Protein AF-A0AB74FAN0-F1 (afdb_monomer_lite)

pLDDT: mean 82.84, std 14.74, range [32.22, 96.06]

Radius of gyration: 20.15 Å; chains: 1; bounding box: 58×38×63 Å

Foldseek 3Di:
DDDDDPDQQDDLVVLLVLLVLLLVLLVVLCVVPVPDDLLVQPDVPDQCSVLSVVHPVSSVVSSVQVSDVQSSLLSNLCSVFVLLRGDPLNVQCLVLLVVLLCVLQVNDDPPDDPVDPDDRCPLLSVLSCLLRVVFDNQLSVLLSVLSVLSSLSNCCNHPTQVVVCVVVVHRDDSCVSPNPPPPLDDQPVVLLVVLLVVVCVVSHDSNSVSVVSNVVSTTSSSSVSNSVSSVVRVVVVVVVVD

Sequence (242 aa):
MTRMTASGVIPSAEAHRRAVLLLDLYGALAETNPGFKHNHHMRSTDPVTVALAGGREKMGDLALLVSNDDTFHVWRLRLDHPWWWIGGRICRTTPLLARIISELTGRRDDGPHPGGSGYIGAHWFNQSLRAIAPLSSPARDQLAVALRRELIGRNMCLHGIVFMSFVSDRTFNPAEMFPEAEHVEPVDLDRLRDAAYELHKIHGAGWVEAFSELVSGLDPVTWAGLTAALKVELRERRTERE

Structure (mmCIF, N/CA/C/O backbone):
data_AF-A0AB74FAN0-F1
#
_entry.id   AF-A0AB74FAN0-F1
#
loop_
_atom_site.group_PDB
_atom_site.id
_atom_site.type_symbol
_atom_site.label_atom_id
_atom_site.label_alt_id
_atom_site.label_comp_id
_atom_site.label_asym_id
_atom_site.label_entity_id
_atom_site.label_seq_id
_atom_site.pdbx_PDB_ins_code
_atom_site.Cartn_x
_atom_site.Cartn_y
_atom_site.Cartn_z
_atom_site.occupancy
_atom_site.B_iso_or_equiv
_atom_site.auth_seq_id
_atom_site.auth_comp_id
_atom_site.auth_asym_id
_atom_site.auth_atom_id
_atom_site.pdbx_PDB_model_num
ATOM 1 N N . MET A 1 1 ? 36.534 16.435 3.386 1.00 32.22 1 MET A N 1
ATOM 2 C CA . MET A 1 1 ? 36.188 16.563 1.953 1.00 32.22 1 MET A CA 1
ATOM 3 C C . MET A 1 1 ? 35.852 15.180 1.429 1.00 32.22 1 MET A C 1
ATOM 5 O O . MET A 1 1 ? 36.742 14.433 1.045 1.00 32.22 1 MET A O 1
ATOM 9 N N . THR A 1 2 ? 34.578 14.811 1.509 1.00 32.72 2 THR A N 1
ATOM 10 C CA . THR A 1 2 ? 34.075 13.517 1.041 1.00 32.72 2 THR A CA 1
ATOM 11 C C . THR A 1 2 ? 33.645 13.694 -0.407 1.00 32.72 2 THR A C 1
ATOM 13 O O . THR A 1 2 ? 32.886 14.608 -0.723 1.00 32.72 2 THR A O 1
ATOM 16 N N . ARG A 1 3 ? 34.213 12.875 -1.292 1.00 33.41 3 ARG A N 1
ATOM 17 C CA . ARG A 1 3 ? 33.969 12.878 -2.737 1.00 33.41 3 ARG A CA 1
ATOM 18 C C . ARG A 1 3 ? 32.467 12.719 -3.008 1.00 33.41 3 ARG A C 1
ATOM 20 O O . ARG A 1 3 ? 31.922 11.639 -2.817 1.00 33.41 3 ARG A O 1
ATOM 27 N N . MET A 1 4 ? 31.824 13.783 -3.486 1.00 38.34 4 MET A N 1
ATOM 28 C CA . MET A 1 4 ? 30.606 13.675 -4.287 1.00 38.34 4 MET A CA 1
ATOM 29 C C . MET A 1 4 ? 30.996 12.998 -5.604 1.00 38.34 4 MET A C 1
ATOM 31 O O . MET A 1 4 ? 31.674 13.604 -6.434 1.00 38.34 4 MET A O 1
ATOM 35 N N . THR A 1 5 ? 30.623 11.736 -5.797 1.00 38.41 5 THR A N 1
ATOM 36 C CA . THR A 1 5 ? 30.636 11.126 -7.129 1.00 38.41 5 THR A CA 1
ATOM 37 C C . THR A 1 5 ? 29.410 11.609 -7.888 1.00 38.41 5 THR A C 1
ATOM 39 O O . THR A 1 5 ? 28.277 11.257 -7.572 1.00 38.41 5 THR A O 1
ATOM 42 N N . ALA A 1 6 ? 29.674 12.467 -8.865 1.00 40.72 6 ALA A N 1
ATOM 43 C CA . ALA A 1 6 ? 28.739 12.929 -9.870 1.00 40.72 6 ALA A CA 1
ATOM 44 C C . ALA A 1 6 ? 28.223 11.765 -10.743 1.00 40.72 6 ALA A C 1
ATOM 46 O O . ALA A 1 6 ? 29.001 10.898 -11.130 1.00 40.72 6 ALA A O 1
ATOM 47 N N . SER A 1 7 ? 26.930 11.810 -11.088 1.00 49.91 7 SER A N 1
ATOM 48 C CA . SER A 1 7 ? 26.273 11.069 -12.180 1.00 49.91 7 SER A CA 1
ATOM 49 C C . SER A 1 7 ? 26.441 9.539 -12.160 1.00 49.91 7 SER A C 1
ATOM 51 O O . SER A 1 7 ? 27.198 8.971 -12.947 1.00 49.91 7 SER A O 1
ATOM 53 N N . GLY A 1 8 ? 25.686 8.871 -11.282 1.00 51.81 8 GLY A N 1
ATOM 54 C CA . GLY A 1 8 ? 25.604 7.411 -11.188 1.00 51.81 8 GLY A CA 1
ATOM 55 C C . GLY A 1 8 ? 24.961 6.774 -12.420 1.00 51.81 8 GLY A C 1
ATOM 56 O O . GLY A 1 8 ? 23.755 6.566 -12.461 1.00 51.81 8 GLY A O 1
ATOM 57 N N . VAL A 1 9 ? 25.770 6.456 -13.430 1.00 60.47 9 VAL A N 1
ATOM 58 C CA . VAL A 1 9 ? 25.384 5.506 -14.477 1.00 60.47 9 VAL A CA 1
ATOM 59 C C . VAL A 1 9 ? 25.731 4.120 -13.951 1.00 60.47 9 VAL A C 1
ATOM 61 O O . VAL A 1 9 ? 26.906 3.780 -13.808 1.00 60.47 9 VAL A O 1
ATOM 64 N N . ILE A 1 10 ? 24.711 3.339 -13.604 1.00 80.19 10 ILE A N 1
ATOM 65 C CA . ILE A 1 10 ? 24.902 1.957 -13.160 1.00 80.19 10 ILE A CA 1
ATOM 66 C C . ILE A 1 10 ? 25.491 1.099 -14.299 1.00 80.19 10 ILE A C 1
ATOM 68 O O . ILE A 1 10 ? 25.308 1.427 -15.476 1.00 80.19 10 ILE A O 1
ATOM 72 N N . PRO A 1 11 ? 26.190 -0.009 -13.994 1.00 86.81 11 PRO A N 1
ATOM 73 C CA . PRO A 1 11 ? 26.725 -0.895 -15.025 1.00 86.81 11 PRO A CA 1
ATOM 74 C C . PRO A 1 11 ? 25.636 -1.396 -15.986 1.00 86.81 11 PRO A C 1
ATOM 76 O O . PRO A 1 11 ? 24.538 -1.738 -15.557 1.00 86.81 11 PRO A O 1
ATOM 79 N N . SER A 1 12 ? 25.955 -1.529 -17.278 1.00 87.50 12 SER A N 1
ATOM 80 C CA . SER A 1 12 ? 25.006 -2.023 -18.297 1.00 87.50 12 SER A CA 1
ATOM 81 C C . SER A 1 12 ? 24.389 -3.385 -17.934 1.00 87.50 12 SER A C 1
ATOM 83 O O . SER A 1 12 ? 23.192 -3.599 -18.111 1.00 87.50 12 SER A O 1
ATOM 85 N N . ALA A 1 13 ? 25.178 -4.283 -17.333 1.00 91.62 13 ALA A N 1
ATOM 86 C CA . ALA A 1 13 ? 24.688 -5.572 -16.842 1.00 91.62 13 ALA A CA 1
ATOM 87 C C . ALA A 1 13 ? 23.626 -5.425 -15.735 1.00 91.62 13 ALA A C 1
ATOM 89 O O . ALA A 1 13 ? 22.644 -6.163 -15.720 1.00 91.62 13 ALA A O 1
ATOM 90 N N . GLU A 1 14 ? 23.795 -4.449 -14.840 1.00 92.69 14 GLU A N 1
ATOM 91 C CA . GLU A 1 14 ? 22.835 -4.150 -13.774 1.00 92.69 14 GLU A CA 1
ATOM 92 C C . GLU A 1 14 ? 21.550 -3.537 -14.341 1.00 92.69 14 GLU A C 1
ATOM 94 O O . GLU A 1 14 ? 20.450 -3.966 -13.999 1.00 92.69 14 GLU A O 1
ATOM 99 N N . ALA A 1 15 ? 21.680 -2.587 -15.269 1.00 93.12 15 ALA A N 1
ATOM 100 C CA . ALA A 1 15 ? 20.543 -2.008 -15.980 1.00 93.12 15 ALA A CA 1
ATOM 101 C C . ALA A 1 15 ? 19.729 -3.080 -16.727 1.00 93.12 15 ALA A C 1
ATOM 103 O O . ALA A 1 15 ? 18.499 -3.087 -16.672 1.00 93.12 15 ALA A O 1
ATOM 104 N N . HIS A 1 16 ? 20.409 -4.038 -17.363 1.00 95.06 16 HIS A N 1
ATOM 105 C CA . HIS A 1 16 ? 19.759 -5.172 -18.012 1.00 95.06 16 HIS A CA 1
ATOM 106 C C . HIS A 1 16 ? 19.050 -6.091 -17.007 1.00 95.06 16 HIS A C 1
ATOM 108 O O . HIS A 1 16 ? 17.891 -6.437 -17.222 1.00 95.06 16 HIS A O 1
ATOM 114 N N . ARG A 1 17 ? 19.697 -6.439 -15.883 1.00 95.12 17 ARG A N 1
ATOM 115 C CA . ARG A 1 17 ? 19.081 -7.240 -14.807 1.00 95.12 17 ARG A CA 1
ATOM 116 C C . ARG A 1 17 ? 17.786 -6.597 -14.305 1.00 95.12 17 ARG A C 1
ATOM 118 O O . ARG A 1 17 ? 16.771 -7.275 -14.173 1.00 95.12 17 ARG A O 1
ATOM 125 N N . ARG A 1 18 ? 17.814 -5.287 -14.049 1.00 94.44 18 ARG A N 1
ATOM 126 C CA . ARG A 1 18 ? 16.649 -4.504 -13.615 1.00 94.44 18 ARG A CA 1
ATOM 127 C C . ARG A 1 18 ? 15.535 -4.494 -14.659 1.00 94.44 18 ARG A C 1
ATOM 129 O O . ARG A 1 18 ? 14.372 -4.644 -14.302 1.00 94.44 18 ARG A O 1
ATOM 136 N N . ALA A 1 19 ? 15.879 -4.350 -15.938 1.00 95.88 19 ALA A N 1
ATOM 137 C CA . ALA A 1 19 ? 14.906 -4.382 -17.026 1.00 95.88 19 ALA A CA 1
ATOM 138 C C . ALA A 1 19 ? 14.219 -5.751 -17.148 1.00 95.88 19 ALA A C 1
ATOM 140 O O . ALA A 1 19 ? 13.001 -5.804 -17.302 1.00 95.88 19 ALA A O 1
ATOM 141 N N . VAL A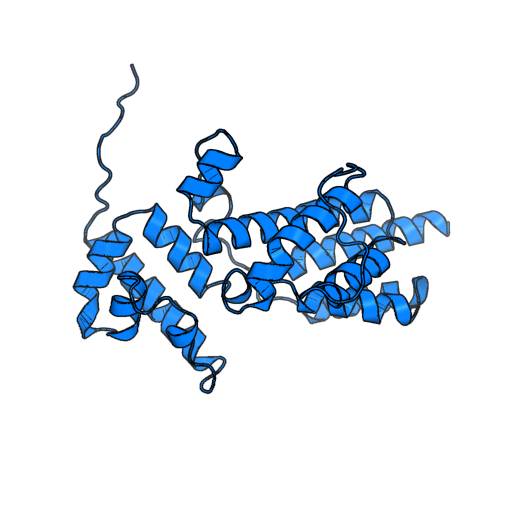 1 20 ? 14.980 -6.844 -17.012 1.00 96.06 20 VAL A N 1
ATOM 142 C CA . VAL A 1 20 ? 14.430 -8.208 -16.953 1.00 96.06 20 VAL A CA 1
ATOM 143 C C . VAL A 1 20 ? 13.466 -8.347 -15.777 1.00 96.06 20 VAL A C 1
ATOM 145 O O . VAL A 1 20 ? 12.328 -8.748 -15.988 1.00 96.06 20 VAL A O 1
ATOM 148 N N . LEU A 1 21 ? 13.872 -7.917 -14.576 1.00 94.25 21 LEU A N 1
ATOM 149 C CA . LEU A 1 21 ? 13.012 -7.950 -13.390 1.00 94.25 21 LEU A CA 1
ATOM 150 C C . LEU A 1 21 ? 11.682 -7.217 -13.618 1.00 94.25 21 LEU A C 1
ATOM 152 O O . LEU A 1 21 ? 10.626 -7.774 -13.336 1.00 94.25 21 LEU A O 1
ATOM 156 N N . LEU A 1 22 ? 11.705 -5.983 -14.140 1.00 94.44 22 LEU A N 1
ATOM 157 C CA . LEU A 1 22 ? 10.460 -5.248 -14.390 1.00 94.44 22 LEU A CA 1
ATOM 158 C C . LEU A 1 22 ? 9.584 -5.932 -15.446 1.00 94.44 22 LEU A C 1
ATOM 160 O O . LEU A 1 22 ? 8.360 -5.895 -15.331 1.00 94.44 22 LEU A O 1
ATOM 164 N N . LEU A 1 23 ? 10.183 -6.547 -16.469 1.00 93.31 23 LEU A N 1
ATOM 165 C CA . LEU A 1 23 ? 9.425 -7.270 -17.486 1.00 93.31 23 LEU A CA 1
ATOM 166 C C . LEU A 1 23 ? 8.753 -8.522 -16.905 1.00 93.31 23 LEU A C 1
ATOM 168 O O . LEU A 1 23 ? 7.589 -8.774 -17.210 1.00 93.31 23 LEU A O 1
ATOM 172 N N . ASP A 1 24 ? 9.454 -9.261 -16.045 1.00 92.50 24 ASP A N 1
ATOM 173 C CA . ASP A 1 24 ? 8.915 -10.441 -15.365 1.00 92.50 24 ASP A CA 1
ATOM 174 C C . ASP A 1 24 ? 7.769 -10.055 -14.415 1.00 92.50 24 ASP A C 1
ATOM 176 O O . ASP A 1 24 ? 6.702 -10.668 -14.456 1.00 92.50 24 ASP A O 1
ATOM 180 N N . LEU A 1 25 ? 7.933 -8.980 -13.631 1.00 90.50 25 LEU A N 1
ATOM 181 C CA . LEU A 1 25 ? 6.872 -8.438 -12.771 1.00 90.50 25 LEU A CA 1
ATOM 182 C C . LEU A 1 25 ? 5.652 -7.980 -13.579 1.00 90.50 25 LEU A C 1
ATOM 184 O O . LEU A 1 25 ? 4.511 -8.247 -13.203 1.00 90.50 25 LEU A O 1
ATOM 188 N N . TYR A 1 26 ? 5.879 -7.315 -14.714 1.00 89.81 26 TYR A N 1
ATOM 189 C CA . TYR A 1 26 ? 4.803 -6.899 -15.610 1.00 89.81 26 TYR A CA 1
ATOM 190 C C . TYR A 1 26 ? 4.060 -8.098 -16.221 1.00 89.81 26 TYR A C 1
ATOM 192 O O . TYR A 1 26 ? 2.830 -8.073 -16.309 1.00 89.81 26 TYR A O 1
ATOM 200 N N . GLY A 1 27 ? 4.788 -9.154 -16.597 1.00 88.19 27 GLY A N 1
ATOM 201 C CA . GLY A 1 27 ? 4.217 -10.413 -17.078 1.00 88.19 27 GLY A CA 1
ATOM 202 C C . GLY A 1 27 ? 3.357 -11.102 -16.018 1.00 88.19 27 GLY A C 1
ATOM 203 O O . GLY A 1 27 ? 2.189 -11.388 -16.277 1.00 88.19 27 GLY A O 1
ATOM 204 N N . ALA A 1 28 ? 3.889 -11.275 -14.805 1.00 86.81 28 ALA A N 1
ATOM 205 C CA . ALA A 1 28 ? 3.160 -11.870 -13.684 1.00 86.81 28 ALA A CA 1
ATOM 206 C C . ALA A 1 28 ? 1.876 -11.089 -13.358 1.00 86.81 28 ALA A C 1
ATOM 208 O O . ALA A 1 28 ? 0.807 -11.673 -13.177 1.00 86.81 28 ALA A O 1
ATOM 209 N N . LEU A 1 29 ? 1.952 -9.755 -13.353 1.00 82.88 29 LEU A N 1
ATOM 210 C CA . LEU A 1 29 ? 0.794 -8.895 -13.132 1.00 82.88 29 LEU A CA 1
ATOM 211 C C . LEU A 1 29 ? -0.302 -9.139 -14.187 1.00 82.88 29 LEU A C 1
ATOM 213 O O . LEU A 1 29 ? -1.470 -9.297 -13.832 1.00 82.88 29 LEU A O 1
ATOM 217 N N . ALA A 1 30 ? 0.066 -9.250 -15.467 1.00 78.06 30 ALA A N 1
ATOM 218 C CA . ALA A 1 30 ? -0.877 -9.545 -16.546 1.00 78.06 30 ALA A CA 1
ATOM 219 C C . ALA A 1 30 ? -1.527 -10.941 -16.430 1.00 78.06 30 ALA A C 1
ATOM 221 O O . ALA A 1 30 ? -2.681 -11.112 -16.827 1.00 78.06 30 ALA A O 1
ATOM 222 N N . GLU A 1 31 ? -0.826 -11.925 -15.862 1.00 80.81 31 GLU A N 1
ATOM 223 C CA . GLU A 1 31 ? -1.355 -13.277 -15.632 1.00 80.81 31 GLU A CA 1
ATOM 224 C C . GLU A 1 31 ? -2.371 -13.333 -14.483 1.00 80.81 31 GLU A C 1
ATOM 226 O O . GLU A 1 31 ? -3.340 -14.089 -14.563 1.00 80.81 31 GLU A O 1
ATOM 231 N N . THR A 1 32 ? -2.203 -12.514 -13.435 1.00 72.50 32 THR A N 1
ATOM 232 C CA . THR A 1 32 ? -3.128 -12.509 -12.282 1.00 72.50 32 THR A CA 1
ATOM 233 C C . THR A 1 32 ? -4.549 -12.070 -12.636 1.00 72.50 32 THR A C 1
ATOM 235 O O . THR A 1 32 ? -5.509 -12.498 -11.992 1.00 72.50 32 THR A O 1
ATOM 238 N N . ASN A 1 33 ? -4.711 -11.230 -13.661 1.00 66.56 33 ASN A N 1
ATOM 239 C CA . ASN A 1 33 ? -6.020 -10.825 -14.157 1.00 66.56 33 ASN A CA 1
ATOM 240 C C . ASN A 1 33 ? -5.974 -10.552 -15.671 1.00 66.56 33 ASN A C 1
ATOM 242 O O . ASN A 1 33 ? -5.889 -9.394 -16.086 1.00 66.56 33 ASN A O 1
ATOM 246 N N . PRO A 1 34 ? -6.099 -11.593 -16.518 1.00 60.88 34 PRO A N 1
ATOM 247 C CA . PRO A 1 34 ? -5.965 -11.461 -17.972 1.00 60.88 34 PRO A CA 1
ATOM 248 C C . PRO A 1 34 ? -6.995 -10.518 -18.617 1.00 60.88 34 PRO A C 1
ATOM 250 O O . PRO A 1 34 ? -6.782 -10.004 -19.715 1.00 60.88 34 PRO A O 1
ATOM 253 N N . GLY A 1 35 ? -8.129 -10.280 -17.944 1.00 55.78 35 GLY A N 1
ATOM 254 C CA . GLY A 1 35 ? -9.160 -9.333 -18.377 1.00 55.78 35 GLY A CA 1
ATOM 255 C C . GLY A 1 35 ? -8.870 -7.879 -17.994 1.00 55.78 35 GLY A C 1
ATOM 256 O O . GLY A 1 35 ? -9.524 -6.967 -18.506 1.00 55.78 35 GLY A O 1
ATOM 257 N N . PHE A 1 36 ? -7.895 -7.641 -17.115 1.00 65.75 36 PHE A N 1
ATOM 258 C CA . PHE A 1 36 ? -7.515 -6.317 -16.650 1.00 65.75 36 PHE A CA 1
ATOM 259 C C . PHE A 1 36 ? -6.290 -5.812 -17.406 1.00 65.75 36 PHE A C 1
ATOM 261 O O . PHE A 1 36 ? -5.151 -6.231 -17.216 1.00 65.75 36 PHE A O 1
ATOM 268 N N . LYS A 1 37 ? -6.527 -4.847 -18.288 1.00 66.94 37 LYS A N 1
ATOM 269 C CA . LYS A 1 37 ? -5.476 -4.231 -19.091 1.00 66.94 37 LYS A CA 1
ATOM 270 C C . LYS A 1 37 ? -4.725 -3.188 -18.264 1.00 66.94 37 LYS A C 1
ATOM 272 O O . LYS A 1 37 ? -5.051 -2.003 -18.296 1.00 66.94 37 LYS A O 1
ATOM 277 N N . HIS A 1 38 ? -3.708 -3.627 -17.522 1.00 67.62 38 HIS A N 1
ATOM 278 C CA . HIS A 1 38 ? -2.880 -2.762 -16.667 1.00 67.62 38 HIS A CA 1
ATOM 279 C C . HIS A 1 38 ? -2.288 -1.559 -17.423 1.00 67.62 38 HIS A C 1
ATOM 281 O O . HIS A 1 38 ? -2.213 -0.458 -16.878 1.00 67.62 38 HIS A O 1
ATOM 287 N N . ASN A 1 39 ? -1.967 -1.727 -18.708 1.00 64.94 39 ASN A N 1
ATOM 288 C CA . ASN A 1 39 ? -1.500 -0.650 -19.583 1.00 64.94 39 ASN A CA 1
ATOM 289 C C . ASN A 1 39 ? -2.530 0.477 -19.815 1.00 64.94 39 ASN A C 1
ATOM 291 O O . ASN A 1 39 ? -2.122 1.596 -20.099 1.00 64.94 39 ASN A O 1
ATOM 295 N N . HIS A 1 40 ? -3.838 0.236 -19.667 1.00 63.25 40 HIS A N 1
ATOM 296 C CA . HIS A 1 40 ? -4.863 1.290 -19.746 1.00 63.25 40 HIS A CA 1
ATOM 297 C C . HIS A 1 40 ? -4.917 2.176 -18.500 1.00 63.25 40 HIS A C 1
ATOM 299 O O . HIS A 1 40 ? -5.476 3.270 -18.539 1.00 63.25 40 HIS A O 1
ATOM 305 N N . HIS A 1 41 ? -4.332 1.711 -17.398 1.00 66.56 41 HIS A N 1
ATOM 306 C CA . HIS A 1 41 ? -4.185 2.483 -16.169 1.00 66.56 41 HIS A CA 1
ATOM 307 C C . HIS A 1 41 ? -2.799 3.119 -16.045 1.00 66.56 41 HIS A C 1
ATOM 309 O O . HIS A 1 41 ? -2.612 4.041 -15.254 1.00 66.56 41 HIS A O 1
ATOM 315 N N . MET A 1 42 ? -1.849 2.664 -16.861 1.00 73.25 42 MET A N 1
ATOM 316 C CA . MET A 1 42 ? -0.575 3.328 -17.091 1.00 73.25 42 MET A CA 1
ATOM 317 C C . MET A 1 42 ? -0.769 4.525 -18.030 1.00 73.25 42 MET A C 1
ATOM 319 O O . MET A 1 42 ? -1.621 4.517 -18.920 1.00 73.25 42 MET A O 1
ATOM 323 N N . ARG A 1 43 ? 0.030 5.582 -17.857 1.00 71.06 43 ARG A N 1
ATOM 324 C CA . ARG A 1 43 ? 0.036 6.687 -18.823 1.00 71.06 43 ARG A CA 1
ATOM 325 C C . ARG A 1 43 ? 0.666 6.177 -20.115 1.00 71.06 43 ARG A C 1
ATOM 327 O O . ARG A 1 43 ? 1.848 5.865 -20.128 1.00 71.06 43 ARG A O 1
ATOM 334 N N . SER A 1 44 ? -0.087 6.151 -21.211 1.00 69.44 44 SER A N 1
ATOM 335 C CA . SER A 1 44 ? 0.414 5.686 -22.516 1.00 69.44 44 SER A CA 1
ATOM 336 C C . SER A 1 44 ? 1.572 6.525 -23.075 1.00 69.44 44 SER A C 1
ATOM 338 O O . SER A 1 44 ? 2.238 6.102 -24.011 1.00 69.44 44 SER A O 1
ATOM 340 N N . THR A 1 45 ? 1.806 7.713 -22.514 1.00 79.25 45 THR A N 1
ATOM 341 C CA . THR A 1 45 ? 2.929 8.601 -22.844 1.00 79.25 45 THR A CA 1
ATOM 342 C C . THR A 1 45 ? 4.144 8.404 -21.936 1.00 79.25 45 THR A C 1
ATOM 344 O O . THR A 1 45 ? 5.152 9.076 -22.131 1.00 79.25 45 THR A O 1
ATOM 347 N N . ASP A 1 46 ? 4.049 7.563 -20.905 1.00 86.69 46 ASP A N 1
ATOM 348 C CA . ASP A 1 46 ? 5.175 7.263 -20.027 1.00 86.69 46 ASP A CA 1
ATOM 349 C C . ASP A 1 46 ? 6.158 6.314 -20.748 1.00 86.69 46 ASP A C 1
ATOM 351 O O . ASP A 1 46 ? 5.750 5.233 -21.187 1.00 86.69 46 ASP A O 1
ATOM 355 N N . PRO A 1 47 ? 7.445 6.683 -20.892 1.00 90.12 47 PRO A N 1
ATOM 356 C CA . PRO A 1 47 ? 8.413 5.891 -21.652 1.00 90.12 47 PRO A CA 1
ATOM 357 C C . PRO A 1 47 ? 8.621 4.468 -21.123 1.00 90.12 47 PRO A C 1
ATOM 359 O O . PRO A 1 47 ? 8.822 3.549 -21.916 1.00 90.12 47 PRO A O 1
ATOM 362 N N . VAL A 1 48 ? 8.543 4.264 -19.804 1.00 92.06 48 VAL A N 1
ATOM 363 C CA . VAL A 1 48 ? 8.714 2.936 -19.198 1.00 92.06 48 VAL A CA 1
ATOM 364 C C . VAL A 1 48 ? 7.498 2.072 -19.498 1.00 92.06 48 VAL A C 1
ATOM 366 O O . VAL A 1 48 ? 7.653 0.909 -19.854 1.00 92.06 48 VAL A O 1
ATOM 369 N N . THR A 1 49 ? 6.295 2.651 -19.461 1.00 89.88 49 THR A N 1
ATOM 370 C CA . THR A 1 49 ? 5.067 1.955 -19.887 1.00 89.88 49 THR A CA 1
ATOM 371 C C . THR A 1 49 ? 5.173 1.466 -21.327 1.00 89.88 49 THR A C 1
ATOM 373 O O . THR A 1 49 ? 4.857 0.313 -21.616 1.00 89.88 49 THR A O 1
ATOM 376 N N . VAL A 1 50 ? 5.623 2.337 -22.236 1.00 89.38 50 VAL A N 1
ATOM 377 C CA . VAL A 1 50 ? 5.785 1.998 -23.656 1.00 89.38 50 VAL A CA 1
ATOM 378 C C . VAL A 1 50 ? 6.815 0.882 -23.832 1.00 89.38 50 VAL A C 1
ATOM 380 O O . VAL A 1 50 ? 6.575 -0.054 -24.595 1.00 89.38 50 VAL A O 1
ATOM 383 N N . ALA A 1 51 ? 7.934 0.947 -23.108 1.00 93.06 51 ALA A N 1
ATOM 384 C CA . ALA A 1 51 ? 8.971 -0.076 -23.166 1.00 93.06 51 ALA A CA 1
ATOM 385 C C . ALA A 1 51 ? 8.494 -1.430 -22.603 1.00 93.06 51 ALA A C 1
ATOM 387 O O . ALA A 1 51 ? 8.712 -2.456 -23.242 1.00 93.06 51 ALA A O 1
ATOM 388 N N . LEU A 1 52 ? 7.775 -1.441 -21.473 1.00 91.62 52 LEU A N 1
ATOM 389 C CA . LEU A 1 52 ? 7.174 -2.655 -20.901 1.00 91.62 52 LEU A CA 1
ATOM 390 C C . LEU A 1 52 ? 6.154 -3.290 -21.857 1.00 91.62 52 LEU A C 1
ATOM 392 O O . LEU A 1 52 ? 6.188 -4.497 -22.083 1.00 91.62 52 LEU A O 1
ATOM 396 N N . ALA A 1 53 ? 5.290 -2.478 -22.475 1.00 88.19 53 ALA A N 1
ATOM 397 C CA . ALA A 1 53 ? 4.293 -2.954 -23.435 1.00 88.19 53 ALA A CA 1
ATOM 398 C C . ALA A 1 53 ? 4.917 -3.505 -24.731 1.00 88.19 53 ALA A C 1
ATOM 400 O O . ALA A 1 53 ? 4.363 -4.424 -25.330 1.00 88.19 53 ALA A O 1
ATOM 401 N N . GLY A 1 54 ? 6.064 -2.968 -25.160 1.00 88.38 54 GLY A N 1
ATOM 402 C CA . GLY A 1 54 ? 6.835 -3.498 -26.290 1.00 88.38 54 GLY A CA 1
ATOM 403 C C . GLY A 1 54 ? 7.626 -4.774 -25.972 1.00 88.38 54 GLY A C 1
ATOM 404 O O . GLY A 1 54 ? 8.215 -5.374 -26.870 1.00 88.38 54 GLY A O 1
ATOM 405 N N . GLY A 1 55 ? 7.646 -5.208 -24.709 1.00 89.38 55 GLY A N 1
ATOM 406 C CA . GLY A 1 55 ? 8.228 -6.476 -24.286 1.00 89.38 55 GLY A CA 1
ATOM 407 C C . GLY A 1 55 ? 9.709 -6.626 -24.642 1.00 89.38 55 GLY A C 1
ATOM 408 O O . GLY A 1 55 ? 10.505 -5.691 -24.539 1.00 89.38 55 GLY A O 1
ATOM 409 N N . ARG A 1 56 ? 10.100 -7.833 -25.076 1.00 91.50 56 ARG A N 1
ATOM 410 C CA . ARG A 1 56 ? 11.507 -8.168 -25.373 1.00 91.50 56 ARG A CA 1
ATOM 411 C C . ARG A 1 56 ? 12.119 -7.298 -26.475 1.00 91.50 56 ARG A C 1
ATOM 413 O O . ARG A 1 56 ? 13.319 -7.043 -26.427 1.00 91.50 56 ARG A O 1
ATOM 420 N N . GLU A 1 57 ? 11.321 -6.809 -27.423 1.00 94.00 57 GLU A N 1
ATOM 421 C CA . GLU A 1 57 ? 11.791 -5.940 -28.514 1.00 94.00 57 GLU A CA 1
ATOM 422 C C . GLU A 1 57 ? 12.274 -4.574 -28.006 1.00 94.00 57 GLU A C 1
ATOM 424 O O . GLU A 1 57 ? 13.127 -3.939 -28.625 1.00 94.00 57 GLU A O 1
ATOM 429 N N . LYS A 1 58 ? 11.769 -4.136 -26.846 1.00 94.44 58 LYS A N 1
ATOM 430 C CA . LYS A 1 58 ? 12.093 -2.857 -26.205 1.00 94.44 58 LYS A CA 1
ATOM 431 C C . LYS A 1 58 ? 13.024 -2.989 -25.001 1.00 94.44 58 LYS A C 1
ATOM 433 O O . LYS A 1 58 ? 13.205 -2.031 -24.254 1.00 94.44 58 LYS A O 1
ATOM 438 N N . MET A 1 59 ? 13.678 -4.140 -24.836 1.00 95.12 59 MET A N 1
ATOM 439 C CA . MET A 1 59 ? 14.552 -4.408 -23.689 1.00 95.12 59 MET A CA 1
ATOM 440 C C . MET A 1 59 ? 15.715 -3.408 -23.565 1.00 95.12 59 MET A C 1
ATOM 442 O O . MET A 1 59 ? 16.051 -2.995 -22.459 1.00 95.12 59 MET A O 1
ATOM 446 N N . GLY A 1 60 ? 16.321 -2.993 -24.684 1.00 93.88 60 GLY A N 1
ATOM 447 C CA . GLY A 1 60 ? 17.390 -1.985 -24.676 1.00 93.88 60 GLY A CA 1
ATOM 448 C C . GLY A 1 60 ? 16.907 -0.613 -24.194 1.00 93.88 60 GLY A C 1
ATOM 449 O O . GLY A 1 60 ? 17.561 0.010 -23.359 1.00 93.88 60 GLY A O 1
ATOM 450 N N . ASP A 1 61 ? 15.727 -0.190 -24.659 1.00 95.31 61 ASP A N 1
ATOM 451 C CA . ASP A 1 61 ? 15.082 1.060 -24.239 1.00 95.31 61 ASP A CA 1
ATOM 452 C C . ASP A 1 61 ? 14.730 1.003 -22.742 1.00 95.31 61 ASP A C 1
ATOM 454 O O . ASP A 1 61 ? 15.004 1.945 -21.999 1.00 95.31 61 ASP A O 1
ATOM 458 N N . LEU A 1 62 ? 14.184 -0.129 -22.276 1.00 95.62 62 LEU A N 1
ATOM 459 C CA . LEU A 1 62 ? 13.861 -0.342 -20.866 1.00 95.62 62 LEU A CA 1
ATOM 460 C C . LEU A 1 62 ? 15.115 -0.289 -19.986 1.00 95.62 62 LEU A C 1
ATOM 462 O O . LEU A 1 62 ? 15.101 0.412 -18.979 1.00 95.62 62 LEU A O 1
ATOM 466 N N . ALA A 1 63 ? 16.201 -0.965 -20.380 1.00 95.94 63 ALA A N 1
ATOM 467 C CA . ALA A 1 63 ? 17.477 -0.950 -19.661 1.00 95.94 63 ALA A CA 1
ATOM 468 C C . ALA A 1 63 ? 18.040 0.471 -19.516 1.00 95.94 63 ALA A C 1
ATOM 470 O O . ALA A 1 63 ? 18.489 0.847 -18.435 1.00 95.94 63 ALA A O 1
ATOM 471 N N . LEU A 1 64 ? 17.965 1.285 -20.572 1.00 94.38 64 LEU A N 1
ATOM 472 C CA . LEU A 1 64 ? 18.390 2.683 -20.513 1.00 94.38 64 LEU A CA 1
ATOM 473 C C . LEU A 1 64 ? 17.528 3.512 -19.549 1.00 94.38 64 LEU A C 1
ATOM 475 O O . LEU A 1 64 ? 18.055 4.340 -18.816 1.00 94.38 64 LEU A O 1
ATOM 479 N N . LEU A 1 65 ? 16.213 3.294 -19.521 1.00 94.12 65 LEU A N 1
ATOM 480 C CA . LEU A 1 65 ? 15.312 4.022 -18.622 1.00 94.12 65 LEU A CA 1
ATOM 481 C C . LEU A 1 65 ? 15.538 3.650 -17.149 1.00 94.12 65 LEU A C 1
ATOM 483 O O . LEU A 1 65 ? 15.593 4.527 -16.288 1.00 94.12 65 LEU A O 1
ATOM 487 N N . VAL A 1 66 ? 15.708 2.358 -16.849 1.00 93.62 66 VAL A N 1
ATOM 488 C CA . VAL A 1 66 ? 15.909 1.860 -15.472 1.00 93.62 66 VAL A CA 1
ATOM 489 C C . VAL A 1 66 ? 17.355 1.973 -14.986 1.00 93.62 66 VAL A C 1
ATOM 491 O O . VAL A 1 66 ? 17.663 1.573 -13.860 1.00 93.62 66 VAL A O 1
ATOM 494 N N . SER A 1 67 ? 18.252 2.540 -15.804 1.00 91.94 67 SER A N 1
ATOM 495 C CA . SER A 1 67 ? 19.588 2.923 -15.344 1.00 91.94 67 SER A CA 1
ATOM 496 C C . SER A 1 67 ? 19.539 4.060 -14.322 1.00 91.94 67 SER A C 1
ATOM 498 O O . SER A 1 67 ? 20.499 4.279 -13.590 1.00 91.94 67 SER A O 1
ATOM 500 N N . ASN A 1 68 ? 18.429 4.801 -14.294 1.00 90.19 68 ASN A N 1
ATOM 501 C CA . ASN A 1 68 ? 18.105 5.774 -13.269 1.00 90.19 68 ASN A CA 1
ATOM 502 C C . ASN A 1 68 ? 17.447 5.065 -12.070 1.00 90.19 68 ASN A C 1
ATOM 504 O O . ASN A 1 68 ? 16.380 4.464 -12.213 1.00 90.19 68 ASN A O 1
ATOM 508 N N . ASP A 1 69 ? 18.077 5.155 -10.894 1.00 87.19 69 ASP A N 1
ATOM 509 C CA . ASP A 1 69 ? 17.609 4.492 -9.667 1.00 87.19 69 ASP A CA 1
ATOM 510 C C . ASP A 1 69 ? 16.182 4.902 -9.284 1.00 87.19 69 ASP A C 1
ATOM 512 O O . ASP A 1 69 ? 15.362 4.042 -8.965 1.00 87.19 69 ASP A O 1
ATOM 516 N N . ASP A 1 70 ? 15.846 6.191 -9.386 1.00 86.94 70 ASP A N 1
ATOM 517 C CA . ASP A 1 70 ? 14.509 6.679 -9.037 1.00 86.94 70 ASP A CA 1
ATOM 518 C C . ASP A 1 70 ? 13.431 6.059 -9.932 1.00 86.94 70 ASP A C 1
ATOM 520 O O . ASP A 1 70 ? 12.383 5.607 -9.463 1.00 86.94 70 ASP A O 1
ATOM 524 N N . THR A 1 71 ? 13.708 6.009 -11.235 1.00 89.88 71 THR A N 1
ATOM 525 C CA . THR A 1 71 ? 12.822 5.417 -12.239 1.00 89.88 71 THR A CA 1
ATOM 526 C C . THR A 1 71 ? 12.631 3.937 -11.956 1.00 89.88 71 THR A C 1
ATOM 528 O O . THR A 1 71 ? 11.494 3.468 -11.909 1.00 89.88 71 THR A O 1
ATOM 531 N N . PHE A 1 72 ? 13.724 3.214 -11.713 1.00 91.44 72 PHE A N 1
ATOM 532 C CA . PHE A 1 72 ? 13.670 1.798 -11.382 1.00 91.44 72 PHE A CA 1
ATOM 533 C C . PHE A 1 72 ? 12.864 1.535 -10.104 1.00 91.44 72 PHE A C 1
ATOM 535 O O . PHE A 1 72 ? 11.939 0.728 -10.137 1.00 91.44 72 PHE A O 1
ATOM 542 N N . HIS A 1 73 ? 13.147 2.232 -9.001 1.00 89.44 73 HIS A N 1
ATOM 543 C CA . HIS A 1 73 ? 12.466 1.997 -7.726 1.00 89.44 73 HIS A CA 1
ATOM 544 C C . HIS A 1 73 ? 10.970 2.310 -7.787 1.00 89.44 73 HIS A C 1
ATOM 546 O O . HIS A 1 73 ? 10.163 1.526 -7.282 1.00 89.44 73 HIS A O 1
ATOM 552 N N . VAL A 1 74 ? 10.582 3.418 -8.428 1.00 90.62 74 VAL A N 1
ATOM 553 C CA . VAL A 1 74 ? 9.164 3.755 -8.614 1.00 90.62 74 VAL A CA 1
ATOM 554 C C . VAL A 1 74 ? 8.469 2.681 -9.444 1.00 90.62 74 VAL A C 1
ATOM 556 O O . VAL A 1 74 ? 7.391 2.225 -9.068 1.00 90.62 74 VAL A O 1
ATOM 559 N N . TRP A 1 75 ? 9.067 2.257 -10.559 1.00 91.75 75 TRP A N 1
ATOM 560 C CA . TRP A 1 75 ? 8.437 1.279 -11.444 1.00 91.75 75 TRP A CA 1
ATOM 561 C C . TRP A 1 75 ? 8.400 -0.131 -10.873 1.00 91.75 75 TRP A C 1
ATOM 563 O O . TRP A 1 75 ? 7.380 -0.796 -11.024 1.00 91.75 75 TRP A O 1
ATOM 573 N N . ARG A 1 76 ? 9.438 -0.552 -10.149 1.00 92.75 76 ARG A N 1
ATOM 574 C CA . ARG A 1 76 ? 9.433 -1.807 -9.394 1.00 92.75 76 ARG A CA 1
ATOM 575 C C . ARG A 1 76 ? 8.230 -1.857 -8.455 1.00 92.75 76 ARG A C 1
ATOM 577 O O . ARG A 1 76 ? 7.417 -2.764 -8.550 1.00 92.75 76 ARG A O 1
ATOM 584 N N . LEU A 1 77 ? 8.048 -0.823 -7.633 1.00 90.31 77 LEU A N 1
ATOM 585 C CA . LEU A 1 77 ? 6.960 -0.787 -6.653 1.00 90.31 77 LEU A CA 1
ATOM 586 C C . LEU A 1 77 ? 5.582 -0.619 -7.284 1.00 90.31 77 LEU A C 1
ATOM 588 O O . LEU A 1 77 ? 4.615 -1.171 -6.777 1.00 90.31 77 LEU A O 1
ATOM 592 N N . ARG A 1 78 ? 5.475 0.091 -8.410 1.00 90.06 78 ARG A N 1
ATOM 593 C CA . ARG A 1 78 ? 4.227 0.143 -9.181 1.00 90.06 78 ARG A CA 1
ATOM 594 C C . ARG A 1 78 ? 3.800 -1.235 -9.691 1.00 90.06 78 ARG A C 1
ATOM 596 O O . ARG A 1 78 ? 2.598 -1.474 -9.804 1.00 90.06 78 ARG A O 1
ATOM 603 N N . LEU A 1 79 ? 4.752 -2.094 -10.047 1.00 89.88 79 LEU A N 1
ATOM 604 C CA . LEU A 1 79 ? 4.471 -3.439 -10.543 1.00 89.88 79 LEU A CA 1
ATOM 605 C C . LEU A 1 79 ? 4.264 -4.442 -9.398 1.00 89.88 79 LEU A C 1
ATOM 607 O O . LEU A 1 79 ? 3.338 -5.241 -9.487 1.00 89.88 79 LEU A O 1
ATOM 611 N N . ASP A 1 80 ? 5.044 -4.340 -8.318 1.00 87.56 80 ASP A N 1
ATOM 612 C CA . ASP A 1 80 ? 4.897 -5.169 -7.110 1.00 87.56 80 ASP A CA 1
ATOM 613 C C . ASP A 1 80 ? 3.594 -4.861 -6.346 1.00 87.56 80 ASP A C 1
ATOM 615 O O . ASP A 1 80 ? 2.928 -5.764 -5.843 1.00 87.56 80 ASP A O 1
ATOM 619 N N . HIS A 1 81 ? 3.213 -3.580 -6.281 1.00 88.06 81 HIS A N 1
ATOM 620 C CA . HIS A 1 81 ? 2.082 -3.063 -5.501 1.00 88.06 81 HIS A CA 1
ATOM 621 C C . HIS A 1 81 ? 1.147 -2.228 -6.386 1.00 88.06 81 HIS A C 1
ATOM 623 O O . HIS A 1 81 ? 1.060 -0.995 -6.266 1.00 88.06 81 HIS A O 1
ATOM 629 N N . PRO A 1 82 ? 0.426 -2.866 -7.325 1.00 85.25 82 PRO A N 1
ATOM 630 C CA . PRO A 1 82 ? -0.449 -2.162 -8.255 1.00 85.25 82 PRO A CA 1
ATOM 631 C C . PRO A 1 82 ? -1.533 -1.342 -7.538 1.00 85.25 82 PRO A C 1
ATOM 633 O O . PRO A 1 82 ? -1.957 -0.305 -8.055 1.00 85.25 82 PRO A O 1
ATOM 636 N N . TRP A 1 83 ? -1.963 -1.738 -6.333 1.00 85.88 83 TRP A N 1
ATOM 637 C CA . TRP A 1 83 ? -3.008 -1.030 -5.583 1.00 85.88 83 TRP A CA 1
ATOM 638 C C . TRP A 1 83 ? -2.512 0.264 -4.931 1.00 85.88 83 TRP A C 1
ATOM 640 O O . TRP A 1 83 ? -3.307 1.010 -4.366 1.00 85.88 83 TRP A O 1
ATOM 650 N N . TRP A 1 84 ? -1.229 0.602 -5.054 1.00 89.81 84 TRP A N 1
ATOM 651 C CA . TRP A 1 84 ? -0.726 1.906 -4.628 1.00 89.81 84 TRP A CA 1
ATOM 652 C C . TRP A 1 84 ? -0.952 3.032 -5.631 1.00 89.81 84 TRP A C 1
ATOM 654 O O . TRP A 1 84 ? -0.823 4.203 -5.268 1.00 89.81 84 TRP A O 1
ATOM 664 N N . TRP A 1 85 ? -1.309 2.725 -6.879 1.00 86.06 85 TRP A N 1
ATOM 665 C CA . TRP A 1 85 ? -1.411 3.763 -7.910 1.00 86.06 85 TRP A CA 1
ATOM 666 C C . TRP A 1 85 ? -2.414 3.478 -9.030 1.00 86.06 85 TRP A C 1
ATOM 668 O O . TRP A 1 85 ? -2.859 4.418 -9.692 1.00 86.06 85 TRP A O 1
ATOM 678 N N . ILE A 1 86 ? -2.804 2.218 -9.244 1.00 79.25 86 ILE A N 1
ATOM 679 C CA . ILE A 1 86 ? -3.799 1.860 -10.254 1.00 79.25 86 ILE A CA 1
ATOM 680 C C . ILE A 1 86 ? -5.208 2.178 -9.743 1.00 79.25 86 ILE A C 1
ATOM 682 O O . ILE A 1 86 ? -5.629 1.752 -8.670 1.00 79.25 86 ILE A O 1
ATOM 686 N N . GLY A 1 87 ? -5.979 2.877 -10.579 1.00 70.19 87 GLY A N 1
ATOM 687 C CA . GLY A 1 87 ? -7.412 3.090 -10.388 1.00 70.19 87 GLY A CA 1
ATOM 688 C C . GLY A 1 87 ? -7.775 4.400 -9.682 1.00 70.19 87 GLY A C 1
ATOM 689 O O . GLY A 1 87 ? -7.114 4.869 -8.757 1.00 70.19 87 GLY A O 1
ATOM 690 N N . GLY A 1 88 ? -8.901 4.992 -10.099 1.00 67.38 88 GLY A N 1
ATOM 691 C CA . GLY A 1 88 ? -9.368 6.281 -9.573 1.00 67.38 88 GLY A CA 1
ATOM 692 C C . GLY A 1 88 ? -9.663 6.276 -8.068 1.00 67.38 88 GLY A C 1
ATOM 693 O O . GLY A 1 88 ? -9.564 7.323 -7.431 1.00 67.38 88 GLY A O 1
ATOM 694 N N . ARG A 1 89 ? -9.976 5.112 -7.477 1.00 70.94 89 ARG A N 1
ATOM 695 C CA . ARG A 1 89 ? -10.210 4.965 -6.030 1.00 70.94 89 ARG A CA 1
ATOM 696 C C . ARG A 1 89 ? -8.946 5.270 -5.223 1.00 70.94 89 ARG A C 1
ATOM 698 O O . ARG A 1 89 ? -9.045 5.961 -4.214 1.00 70.94 89 ARG A O 1
ATOM 705 N N . ILE A 1 90 ? -7.770 4.826 -5.670 1.00 80.31 90 ILE A N 1
ATOM 706 C CA . ILE A 1 90 ? -6.515 5.015 -4.930 1.00 80.31 90 ILE A CA 1
ATOM 707 C C . ILE A 1 90 ? -6.124 6.490 -4.901 1.00 80.31 90 ILE A C 1
ATOM 709 O O . ILE A 1 90 ? -6.001 7.060 -3.821 1.00 80.31 90 ILE A O 1
ATOM 713 N N . CYS A 1 91 ? -6.100 7.157 -6.060 1.00 73.19 91 CYS A N 1
ATOM 714 C CA . CYS A 1 91 ? -5.822 8.596 -6.152 1.00 73.19 91 CYS A CA 1
ATOM 715 C C . CYS A 1 91 ? -6.729 9.451 -5.249 1.00 73.19 91 CYS A C 1
ATOM 717 O O . CYS A 1 91 ? -6.315 10.497 -4.756 1.00 73.19 91 CYS A O 1
ATOM 719 N N . ARG A 1 92 ? -7.984 9.027 -5.044 1.00 79.25 92 ARG A N 1
ATOM 720 C CA . ARG A 1 92 ? -8.972 9.751 -4.228 1.00 79.25 92 ARG A CA 1
ATOM 721 C C . ARG A 1 92 ? -8.924 9.379 -2.745 1.00 79.25 92 ARG A C 1
ATOM 723 O O . ARG A 1 92 ? -9.317 10.194 -1.919 1.00 79.25 92 ARG A O 1
ATOM 730 N N . THR A 1 93 ? -8.438 8.187 -2.401 1.00 86.62 93 THR A N 1
ATOM 731 C CA . THR A 1 93 ? -8.343 7.712 -1.010 1.00 86.62 93 THR A CA 1
ATOM 732 C C . THR A 1 93 ? -6.989 7.992 -0.365 1.00 86.62 93 THR A C 1
ATOM 734 O O . THR A 1 93 ? -6.927 8.018 0.857 1.00 86.62 93 THR A O 1
ATOM 737 N N . THR A 1 94 ? -5.924 8.288 -1.121 1.00 90.31 94 THR A N 1
ATOM 738 C CA . THR A 1 94 ? -4.609 8.655 -0.550 1.00 90.31 94 THR A CA 1
ATOM 739 C C . THR A 1 94 ? -4.676 9.838 0.433 1.00 90.31 94 THR A C 1
ATOM 741 O O . THR A 1 94 ? -4.157 9.700 1.542 1.00 90.31 94 THR A O 1
ATOM 744 N N . PRO A 1 95 ? -5.370 10.961 0.140 1.00 88.06 95 PRO A N 1
ATOM 745 C CA . PRO A 1 95 ? -5.535 12.037 1.125 1.00 88.06 95 PRO A CA 1
ATOM 746 C C . PRO A 1 95 ? -6.356 11.607 2.353 1.00 88.06 95 PRO A C 1
ATOM 748 O O . PRO A 1 95 ? -6.096 12.043 3.472 1.00 88.06 95 PRO A O 1
ATOM 751 N N . LEU A 1 96 ? -7.335 10.716 2.161 1.00 90.56 96 LEU A N 1
ATOM 752 C CA . LEU A 1 96 ? -8.172 10.184 3.241 1.00 90.56 96 LEU A CA 1
ATOM 753 C C . LEU A 1 96 ? -7.380 9.235 4.152 1.00 90.56 96 LEU A C 1
ATOM 755 O O . LEU A 1 96 ? -7.588 9.239 5.361 1.00 90.56 96 LEU A O 1
ATOM 759 N N . LEU A 1 97 ? -6.435 8.473 3.594 1.00 92.88 97 LEU A N 1
ATOM 760 C CA . LEU A 1 97 ? -5.506 7.631 4.346 1.00 92.88 97 LEU A CA 1
ATOM 761 C C . LEU A 1 97 ? -4.607 8.468 5.263 1.00 92.88 97 LEU A C 1
ATOM 763 O O . LEU A 1 97 ? -4.446 8.122 6.431 1.00 92.88 97 LEU A O 1
ATOM 767 N N . ALA A 1 98 ? -4.075 9.591 4.768 1.00 90.56 98 ALA A N 1
ATOM 768 C CA . ALA A 1 98 ? -3.309 10.524 5.597 1.00 90.56 98 ALA A CA 1
ATOM 769 C C . ALA A 1 98 ? -4.134 11.013 6.794 1.00 90.56 98 ALA A C 1
ATOM 771 O O . ALA A 1 98 ? -3.658 10.996 7.927 1.00 90.56 98 ALA A O 1
ATOM 772 N N . ARG A 1 99 ? -5.412 11.328 6.562 1.00 89.12 99 ARG A N 1
ATOM 773 C CA . ARG A 1 99 ? -6.323 11.721 7.634 1.00 89.12 99 ARG A CA 1
ATOM 774 C C . ARG A 1 99 ? -6.608 10.596 8.630 1.00 89.12 99 ARG A C 1
ATOM 776 O O . ARG A 1 99 ? -6.592 10.853 9.827 1.00 89.12 99 ARG A O 1
ATOM 783 N N . ILE A 1 100 ? -6.829 9.360 8.175 1.00 92.50 100 ILE A N 1
ATOM 784 C CA . ILE A 1 100 ? -6.993 8.197 9.070 1.00 92.50 100 ILE A CA 1
ATOM 785 C C . ILE A 1 100 ? -5.774 8.055 9.997 1.00 92.50 100 ILE A C 1
ATOM 787 O O . ILE A 1 100 ? -5.932 7.803 11.188 1.00 92.50 100 ILE A O 1
ATOM 791 N N . ILE A 1 101 ? -4.559 8.265 9.482 1.00 93.38 101 ILE A N 1
ATOM 792 C CA . ILE A 1 101 ? -3.324 8.231 10.284 1.00 93.38 101 ILE A CA 1
ATOM 793 C C . ILE A 1 101 ? -3.284 9.373 11.311 1.00 93.38 101 ILE A C 1
ATOM 795 O O . ILE A 1 101 ? -2.881 9.151 12.457 1.00 93.38 101 ILE A O 1
ATOM 799 N N . SER A 1 102 ? -3.703 10.584 10.935 1.00 88.75 102 SER A N 1
ATOM 800 C CA . SER A 1 102 ? -3.818 11.714 11.868 1.00 88.75 102 SER A CA 1
ATOM 801 C C . SER A 1 102 ? -4.777 11.383 13.020 1.00 88.75 102 SER A C 1
ATOM 803 O O . SER A 1 102 ? -4.391 11.503 14.184 1.00 88.75 102 SER A O 1
ATOM 805 N N . GLU A 1 103 ? -5.955 10.828 12.712 1.00 90.19 103 GLU A N 1
ATOM 806 C CA . GLU A 1 103 ? -6.934 10.372 13.711 1.00 90.19 103 GLU A CA 1
ATOM 807 C C . GLU A 1 103 ? -6.363 9.276 14.621 1.00 90.19 103 GLU A C 1
ATOM 809 O O . GLU A 1 103 ? -6.509 9.335 15.844 1.00 90.19 103 GLU A O 1
ATOM 814 N N . LEU A 1 104 ? -5.657 8.287 14.063 1.00 90.06 104 LEU A N 1
ATOM 815 C CA . LEU A 1 104 ? -5.018 7.226 14.850 1.00 90.06 104 LEU A CA 1
ATOM 816 C C . LEU A 1 104 ? -4.037 7.777 15.885 1.00 90.06 104 LEU A C 1
ATOM 818 O O . LEU A 1 104 ? -4.002 7.273 17.003 1.00 90.06 104 LEU A O 1
ATOM 822 N N . THR A 1 105 ? -3.300 8.827 15.521 1.00 86.31 105 THR A N 1
ATOM 823 C CA . THR A 1 105 ? -2.202 9.396 16.321 1.00 86.31 105 THR A CA 1
ATOM 824 C C . THR A 1 105 ? -2.630 10.561 17.212 1.00 86.31 105 THR A C 1
ATOM 826 O O . THR A 1 105 ? -1.784 11.212 17.824 1.00 86.31 105 THR A O 1
ATOM 829 N N . GLY A 1 106 ? -3.933 10.856 17.272 1.00 76.75 106 GLY A N 1
ATOM 830 C CA . GLY A 1 106 ? -4.483 11.948 18.078 1.00 76.75 106 GLY A CA 1
ATOM 831 C C . GLY A 1 106 ? -4.092 13.346 17.588 1.00 76.75 106 GLY A C 1
ATOM 832 O O . GLY A 1 106 ? -4.313 14.329 18.295 1.00 76.75 106 GLY A O 1
ATOM 833 N N . ARG A 1 107 ? -3.516 13.461 16.384 1.00 67.94 107 ARG A N 1
ATOM 834 C CA . ARG A 1 107 ? -3.219 14.750 15.760 1.00 67.94 107 ARG A CA 1
ATOM 835 C C . ARG A 1 107 ? -4.489 15.247 15.081 1.00 67.94 107 ARG A C 1
ATOM 837 O O . ARG A 1 107 ? -4.942 14.650 14.109 1.00 67.94 107 ARG A O 1
ATOM 844 N N . ARG A 1 108 ? -5.064 16.341 15.587 1.00 54.91 108 ARG A N 1
ATOM 845 C CA . ARG A 1 108 ? -6.115 17.063 14.863 1.00 54.91 108 ARG A CA 1
ATOM 846 C C . ARG A 1 108 ? -5.481 17.716 13.647 1.00 54.91 108 ARG A C 1
ATOM 848 O O . ARG A 1 108 ? -4.684 18.638 13.779 1.00 54.91 108 ARG A O 1
ATOM 855 N N . ASP A 1 109 ? -5.800 17.179 12.483 1.00 50.50 109 ASP A N 1
ATOM 856 C CA . ASP A 1 109 ? -5.508 17.826 11.218 1.00 50.50 109 ASP A CA 1
ATOM 857 C C . ASP A 1 109 ? -6.700 18.743 10.909 1.00 50.50 109 ASP A C 1
ATOM 859 O O . ASP A 1 109 ? -7.791 18.266 10.584 1.00 50.50 109 ASP A O 1
ATOM 863 N N . ASP A 1 110 ? -6.514 20.057 11.062 1.00 45.50 110 ASP A N 1
ATOM 864 C CA . ASP A 1 110 ? -7.532 21.085 10.768 1.00 45.50 110 ASP A CA 1
ATOM 865 C C . ASP A 1 110 ? -7.747 21.277 9.249 1.00 45.50 110 ASP A C 1
ATOM 867 O O . ASP A 1 110 ? -8.411 22.214 8.801 1.00 45.50 110 ASP A O 1
ATOM 871 N N . GLY A 1 111 ? -7.185 20.381 8.429 1.00 50.88 111 GLY A N 1
ATOM 872 C CA . GLY A 1 111 ? -7.403 20.336 6.992 1.00 50.88 111 GLY A CA 1
ATOM 873 C C . GLY A 1 111 ? -8.895 20.246 6.628 1.00 50.88 111 GLY A C 1
ATOM 874 O O . GLY A 1 111 ? -9.706 19.702 7.393 1.00 50.88 111 GLY A O 1
ATOM 875 N N . PRO A 1 112 ? -9.278 20.771 5.446 1.00 47.22 112 PRO A N 1
ATOM 876 C CA . PRO A 1 112 ? -10.669 20.953 5.051 1.00 47.22 112 PRO A CA 1
ATOM 877 C C . PRO A 1 112 ? -11.476 19.678 5.271 1.00 47.22 112 PRO A C 1
ATOM 879 O O . PRO A 1 112 ? -11.179 18.623 4.713 1.00 47.22 112 PRO A O 1
ATOM 882 N N . HIS A 1 113 ? -12.483 19.777 6.138 1.00 49.72 113 HIS A N 1
ATOM 883 C CA . HIS A 1 113 ? -13.311 18.656 6.535 1.00 49.72 113 HIS A CA 1
ATOM 884 C C . HIS A 1 113 ? -14.229 18.220 5.389 1.00 49.72 113 HIS A C 1
ATOM 886 O O . HIS A 1 113 ? -15.207 18.916 5.113 1.00 49.72 113 HIS A O 1
ATOM 892 N N . PRO A 1 114 ? -14.046 17.035 4.779 1.00 51.50 114 PRO A N 1
ATOM 893 C CA . PRO A 1 114 ? -15.083 16.443 3.971 1.00 51.50 114 PRO A CA 1
ATOM 894 C C . PRO A 1 114 ? -15.966 15.645 4.943 1.00 51.50 114 PRO A C 1
ATOM 896 O O . PRO A 1 114 ? -16.001 14.420 4.937 1.00 51.50 114 PRO A O 1
ATOM 899 N N . GLY A 1 115 ? -16.621 16.354 5.867 1.00 45.00 115 GLY A N 1
ATOM 900 C CA . GLY A 1 115 ? -17.590 15.780 6.808 1.00 45.00 115 GLY A CA 1
ATOM 901 C C . GLY A 1 115 ? -18.930 15.432 6.147 1.00 45.00 115 GLY A C 1
ATOM 902 O O . GLY A 1 115 ? -19.860 15.011 6.825 1.00 45.00 115 GLY A O 1
ATOM 903 N N . GLY A 1 116 ? -19.049 15.632 4.831 1.00 52.53 116 GLY A N 1
ATOM 904 C CA . GLY A 1 116 ? -20.257 15.362 4.060 1.00 52.53 116 GLY A CA 1
ATOM 905 C C . GLY A 1 116 ? -20.241 13.984 3.405 1.00 52.53 116 GLY A C 1
ATOM 906 O O . GLY A 1 116 ? -19.237 13.549 2.852 1.00 52.53 116 GLY A O 1
ATOM 907 N N . SER A 1 117 ? -21.382 13.304 3.396 1.00 53.53 117 SER A N 1
ATOM 908 C CA . SER A 1 117 ? -21.639 12.211 2.456 1.00 53.53 117 SER A CA 1
ATOM 909 C C . SER A 1 117 ? -21.564 12.715 1.006 1.00 53.53 117 SER A C 1
ATOM 911 O O . SER A 1 117 ? -22.048 13.807 0.723 1.00 53.53 117 SER A O 1
ATOM 913 N N . GLY A 1 118 ? -21.018 11.916 0.079 1.00 62.78 118 GLY A N 1
ATOM 914 C CA . GLY A 1 118 ? -21.146 12.164 -1.369 1.00 62.78 118 GLY A CA 1
ATOM 915 C C . GLY A 1 118 ? -19.856 12.442 -2.153 1.00 62.78 118 GLY A C 1
ATOM 916 O O . GLY A 1 118 ? -19.924 12.562 -3.373 1.00 62.78 118 GLY A O 1
ATOM 917 N N . TYR A 1 119 ? -18.682 12.495 -1.514 1.00 73.62 119 TYR A N 1
ATOM 918 C CA . TYR A 1 119 ? -17.397 12.524 -2.231 1.00 73.62 119 TYR A CA 1
ATOM 919 C C . TYR A 1 119 ? -16.825 11.111 -2.442 1.00 73.62 119 TYR A C 1
ATOM 921 O O . TYR A 1 119 ? -17.103 10.175 -1.687 1.00 73.62 119 TYR A O 1
ATOM 929 N N . ILE A 1 120 ? -16.005 10.943 -3.485 1.00 78.44 120 ILE A N 1
ATOM 930 C CA . ILE A 1 120 ? -15.378 9.655 -3.818 1.00 78.44 120 ILE A CA 1
ATOM 931 C C . ILE A 1 120 ? -14.468 9.217 -2.663 1.00 78.44 120 ILE A C 1
ATOM 933 O O . ILE A 1 120 ? -13.549 9.940 -2.292 1.00 78.44 120 ILE A O 1
ATOM 937 N N . GLY A 1 121 ? -14.715 8.021 -2.119 1.00 84.31 121 GLY A N 1
ATOM 938 C CA . GLY A 1 121 ? -13.971 7.471 -0.979 1.00 84.31 121 GLY A CA 1
ATOM 939 C C . GLY A 1 121 ? -14.595 7.744 0.396 1.00 84.31 121 GLY A C 1
ATOM 940 O O . GLY A 1 121 ? -14.103 7.200 1.379 1.00 84.31 121 GLY A O 1
ATOM 941 N N . ALA A 1 122 ? -15.697 8.501 0.483 1.00 85.81 122 ALA A N 1
ATOM 942 C CA . ALA A 1 122 ? -16.359 8.815 1.756 1.00 85.81 122 ALA A CA 1
ATOM 943 C C . ALA A 1 122 ? -16.812 7.569 2.532 1.00 85.81 122 ALA A C 1
ATOM 945 O O . ALA A 1 122 ? -16.661 7.512 3.749 1.00 85.81 122 ALA A O 1
ATOM 946 N N . HIS A 1 123 ? -17.349 6.557 1.838 1.00 89.75 123 HIS A N 1
ATOM 947 C CA . HIS A 1 123 ? -17.747 5.297 2.473 1.00 89.75 123 HIS A CA 1
ATOM 948 C C . HIS A 1 123 ? -16.547 4.604 3.126 1.00 89.75 123 HIS A C 1
ATOM 950 O O . HIS A 1 123 ? -16.578 4.334 4.324 1.00 89.75 123 HIS A O 1
ATOM 956 N N . TRP A 1 124 ? -15.472 4.417 2.357 1.00 91.12 124 TRP A N 1
ATOM 957 C CA . TRP A 1 124 ? -14.229 3.817 2.835 1.00 91.12 124 TRP A CA 1
ATOM 958 C C . TRP A 1 124 ? -13.654 4.567 4.040 1.00 91.12 124 TRP A C 1
ATOM 960 O O . TRP A 1 124 ? -13.318 3.956 5.052 1.00 91.12 124 TRP A O 1
ATOM 970 N N . PHE A 1 125 ? -13.610 5.899 3.976 1.00 91.25 125 PHE A N 1
ATOM 971 C CA . PHE A 1 125 ? -13.128 6.734 5.074 1.00 91.25 125 PHE A CA 1
ATOM 972 C C . PHE A 1 125 ? -13.993 6.596 6.335 1.00 91.25 125 PHE A C 1
ATOM 974 O O . PHE A 1 125 ? -13.471 6.321 7.412 1.00 91.25 125 PHE A O 1
ATOM 981 N N . ASN A 1 126 ? -15.317 6.706 6.207 1.00 90.81 126 ASN A N 1
ATOM 982 C CA . ASN A 1 126 ? -16.232 6.593 7.345 1.00 90.81 126 ASN A CA 1
ATOM 983 C C . ASN A 1 126 ? -16.185 5.205 7.995 1.00 90.81 126 ASN A C 1
ATOM 985 O O . ASN A 1 126 ? -16.234 5.102 9.221 1.00 90.81 126 ASN A O 1
ATOM 989 N N . GLN A 1 127 ? -16.072 4.142 7.196 1.00 93.88 127 GLN A N 1
ATOM 990 C CA . GLN A 1 127 ? -15.895 2.791 7.725 1.00 93.88 127 GLN A CA 1
ATOM 991 C C . GLN A 1 127 ? -14.535 2.628 8.400 1.00 93.88 127 GLN A C 1
ATOM 993 O O . GLN A 1 127 ? -14.462 2.090 9.499 1.00 93.88 127 GLN A O 1
ATOM 998 N N . SER A 1 128 ? -13.476 3.200 7.829 1.00 94.69 128 SER A N 1
ATOM 999 C CA . SER A 1 128 ? -12.155 3.204 8.461 1.00 94.69 128 SER A CA 1
ATOM 1000 C C . SER A 1 128 ? -12.186 3.869 9.838 1.00 94.69 128 SER A C 1
ATOM 1002 O O . SER A 1 128 ? -11.655 3.309 10.792 1.00 94.69 128 SER A O 1
ATOM 1004 N N . LEU A 1 129 ? -12.875 5.009 9.989 1.00 93.62 129 LEU A N 1
ATOM 1005 C CA . LEU A 1 129 ? -13.040 5.666 11.292 1.00 93.62 129 LEU A CA 1
ATOM 1006 C C . LEU A 1 129 ? -13.787 4.785 12.304 1.00 93.62 129 LEU A C 1
ATOM 1008 O O . LEU A 1 129 ? -13.385 4.700 13.463 1.00 93.62 129 LEU A O 1
ATOM 1012 N N . ARG A 1 130 ? -14.846 4.092 11.870 1.00 93.25 130 ARG A N 1
ATOM 1013 C CA . ARG A 1 130 ? -15.584 3.140 12.718 1.00 93.25 130 ARG A CA 1
ATOM 1014 C C . ARG A 1 130 ? -14.723 1.949 13.133 1.00 93.25 130 ARG A C 1
ATOM 1016 O O . ARG A 1 130 ? -14.821 1.509 14.273 1.00 93.25 130 ARG A O 1
ATOM 1023 N N . ALA A 1 131 ? -13.874 1.456 12.234 1.00 95.38 131 ALA A N 1
ATOM 1024 C CA . ALA A 1 131 ? -12.989 0.328 12.497 1.00 95.38 131 ALA A CA 1
ATOM 1025 C C . ALA A 1 131 ? -11.905 0.662 13.534 1.00 95.38 131 ALA 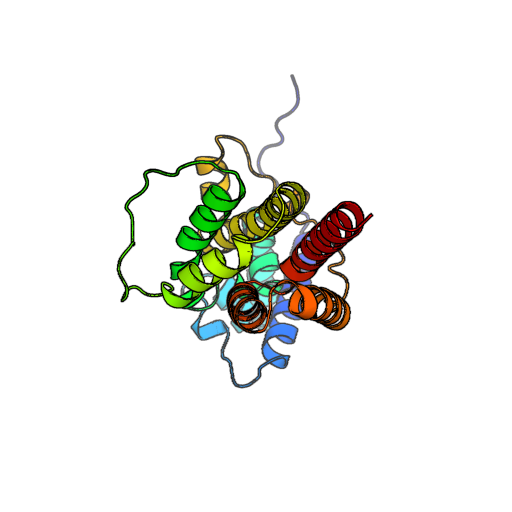A C 1
ATOM 1027 O O . ALA A 1 131 ? -11.573 -0.186 14.362 1.00 95.38 131 ALA A O 1
ATOM 1028 N N . ILE A 1 132 ? -11.367 1.888 13.514 1.00 94.94 132 ILE A N 1
ATOM 1029 C CA . ILE A 1 132 ? -10.281 2.299 14.421 1.00 94.94 132 ILE A CA 1
ATOM 1030 C C . ILE A 1 132 ? -10.769 2.842 15.767 1.00 94.94 132 ILE A C 1
ATOM 1032 O O . ILE A 1 132 ? -10.021 2.807 16.741 1.00 94.94 132 ILE A O 1
ATOM 1036 N N . ALA A 1 133 ? -12.000 3.360 15.833 1.00 92.94 133 ALA A N 1
ATOM 1037 C CA . ALA A 1 133 ? -12.542 4.001 17.029 1.00 92.94 133 ALA A CA 1
ATOM 1038 C C . ALA A 1 133 ? -12.479 3.140 18.308 1.00 92.94 133 ALA A C 1
ATOM 1040 O O . ALA A 1 133 ? -12.090 3.693 19.337 1.00 92.94 133 ALA A O 1
ATOM 1041 N N . PRO A 1 134 ? -12.818 1.832 18.290 1.00 93.88 134 PRO A N 1
ATOM 1042 C CA . PRO A 1 134 ? -12.805 1.017 19.503 1.00 93.88 134 PRO A CA 1
ATOM 1043 C C . PRO A 1 134 ? -11.415 0.486 19.880 1.00 93.88 134 PRO A C 1
ATOM 1045 O O . PRO A 1 134 ? -11.295 -0.150 20.923 1.00 93.88 134 PRO A O 1
ATOM 1048 N N . LEU A 1 135 ? -10.383 0.705 19.059 1.00 94.06 135 LEU A N 1
ATOM 1049 C CA . LEU A 1 135 ? -9.051 0.157 19.310 1.00 94.06 135 LEU A CA 1
ATOM 1050 C C . LEU A 1 135 ? -8.361 0.873 20.479 1.00 94.06 135 LEU A C 1
ATOM 1052 O O . LEU A 1 135 ? -8.433 2.098 20.616 1.00 94.06 135 LEU A O 1
ATOM 1056 N N . SER A 1 136 ? -7.638 0.099 21.282 1.00 94.31 136 SER A N 1
ATOM 1057 C CA . SER A 1 136 ? -6.719 0.574 22.315 1.00 94.31 136 SER A CA 1
ATOM 1058 C C . SER A 1 136 ? -5.612 1.457 21.727 1.00 94.31 136 SER A C 1
ATOM 1060 O O . SER A 1 136 ? -5.240 1.330 20.556 1.00 94.31 136 SER A O 1
ATOM 1062 N N . SER A 1 137 ? -5.044 2.351 22.545 1.00 93.81 137 SER A N 1
ATOM 1063 C CA . SER A 1 137 ? -3.944 3.227 22.107 1.00 93.81 137 SER A CA 1
ATOM 1064 C C . SER A 1 137 ? -2.764 2.446 21.508 1.00 93.81 137 SER A C 1
ATOM 1066 O O . SER A 1 137 ? -2.344 2.801 20.406 1.00 93.81 137 SER A O 1
ATOM 1068 N N . PRO A 1 138 ? -2.274 1.347 22.124 1.00 94.62 138 PRO A N 1
ATOM 1069 C CA . PRO A 1 138 ? -1.165 0.583 21.554 1.00 94.62 138 PRO A CA 1
ATOM 1070 C C . PRO A 1 138 ? -1.498 -0.037 20.188 1.00 94.62 138 PRO A C 1
ATOM 1072 O O . PRO A 1 138 ? -0.660 -0.052 19.283 1.00 94.62 138 PRO A O 1
ATOM 1075 N N . ALA A 1 139 ? -2.730 -0.525 20.002 1.00 95.31 139 ALA A N 1
ATOM 1076 C CA . ALA A 1 139 ? -3.165 -1.069 18.718 1.00 95.31 139 ALA A CA 1
ATOM 1077 C C . ALA A 1 139 ? -3.271 0.025 17.645 1.00 95.31 139 ALA A C 1
ATOM 1079 O O . ALA A 1 139 ? -2.879 -0.196 16.496 1.00 95.31 139 ALA A O 1
ATOM 1080 N N . ARG A 1 140 ? -3.747 1.221 18.018 1.00 95.50 140 ARG A N 1
ATOM 1081 C CA . ARG A 1 140 ? -3.810 2.387 17.123 1.00 95.50 140 ARG A CA 1
ATOM 1082 C C . ARG A 1 140 ? -2.427 2.842 16.674 1.00 95.50 140 ARG A C 1
ATOM 1084 O O . ARG A 1 140 ? -2.252 3.114 15.488 1.00 95.50 140 ARG A O 1
ATOM 1091 N N . ASP A 1 141 ? -1.449 2.869 17.575 1.00 94.69 141 ASP A N 1
ATOM 1092 C CA . ASP A 1 141 ? -0.065 3.225 17.245 1.00 94.69 141 ASP A CA 1
ATOM 1093 C C . ASP A 1 141 ? 0.544 2.233 16.247 1.00 94.69 141 ASP A C 1
ATOM 1095 O O . ASP A 1 141 ? 1.109 2.635 15.224 1.00 94.69 141 ASP A O 1
ATOM 1099 N N . GLN A 1 142 ? 0.356 0.932 16.486 1.00 94.88 142 GLN A N 1
ATOM 1100 C CA . GLN A 1 142 ? 0.828 -0.112 15.577 1.00 94.88 142 GLN A CA 1
ATOM 1101 C C . GLN A 1 142 ? 0.144 -0.022 14.203 1.00 94.88 142 GLN A C 1
ATOM 1103 O O . GLN A 1 142 ? 0.799 -0.158 13.165 1.00 94.88 142 GLN A O 1
ATOM 1108 N N . LEU A 1 143 ? -1.163 0.251 14.182 1.00 95.38 143 LEU A N 1
ATOM 1109 C CA . LEU A 1 143 ? -1.916 0.448 12.946 1.00 95.38 143 LEU A CA 1
ATOM 1110 C C . LEU A 1 143 ? -1.432 1.690 12.186 1.00 95.38 143 LEU A C 1
ATOM 1112 O O . LEU A 1 143 ? -1.266 1.640 10.968 1.00 95.38 143 LEU A O 1
ATOM 1116 N N . ALA A 1 144 ? -1.136 2.788 12.886 1.00 95.25 144 ALA A N 1
ATOM 1117 C CA . ALA A 1 144 ? -0.614 4.004 12.273 1.00 95.25 144 ALA A CA 1
ATOM 1118 C C . ALA A 1 144 ? 0.732 3.764 11.578 1.00 95.25 144 ALA A C 1
ATOM 1120 O O . ALA A 1 144 ? 0.962 4.311 10.501 1.00 95.25 144 ALA A O 1
ATOM 1121 N N . VAL A 1 145 ? 1.613 2.935 12.147 1.00 92.69 145 VAL A N 1
ATOM 1122 C CA . VAL A 1 145 ? 2.880 2.549 11.500 1.00 92.69 145 VAL A CA 1
ATOM 1123 C C . VAL A 1 145 ? 2.620 1.816 10.181 1.00 92.69 145 VAL A C 1
ATOM 1125 O O . VAL A 1 145 ? 3.191 2.196 9.157 1.00 92.69 145 VAL A O 1
ATOM 1128 N N . ALA A 1 146 ? 1.720 0.828 10.178 1.00 92.81 146 ALA A N 1
ATOM 1129 C CA . ALA A 1 146 ? 1.372 0.076 8.972 1.00 92.81 146 ALA A CA 1
ATOM 1130 C C . ALA A 1 146 ? 0.774 0.984 7.881 1.00 92.81 146 ALA A C 1
ATOM 1132 O O . ALA A 1 146 ? 1.229 0.980 6.737 1.00 92.81 146 ALA A O 1
ATOM 1133 N N . LEU A 1 147 ? -0.193 1.832 8.246 1.00 95.12 147 LEU A N 1
ATOM 1134 C CA . LEU A 1 147 ? -0.847 2.743 7.305 1.00 95.12 147 LEU A CA 1
ATOM 1135 C C . LEU A 1 147 ? 0.084 3.855 6.798 1.00 95.12 147 LEU A C 1
ATOM 1137 O O . LEU A 1 147 ? -0.059 4.302 5.662 1.00 95.12 147 LEU A O 1
ATOM 1141 N N . ARG A 1 148 ? 1.067 4.300 7.592 1.00 92.81 148 ARG A N 1
ATOM 1142 C CA . ARG A 1 148 ? 2.093 5.251 7.121 1.00 92.81 148 ARG A CA 1
ATOM 1143 C C . ARG A 1 148 ? 2.936 4.660 6.004 1.00 92.81 148 ARG A C 1
ATOM 1145 O O . ARG A 1 148 ? 3.220 5.364 5.039 1.00 92.81 148 ARG A O 1
ATOM 1152 N N . ARG A 1 149 ? 3.316 3.388 6.118 1.00 91.00 149 ARG A N 1
ATOM 1153 C CA . ARG A 1 149 ? 4.079 2.701 5.074 1.00 91.00 149 ARG A CA 1
ATOM 1154 C C . ARG A 1 149 ? 3.280 2.619 3.769 1.00 91.00 149 ARG A C 1
ATOM 1156 O O . ARG A 1 149 ? 3.808 2.986 2.723 1.00 91.00 149 ARG A O 1
ATOM 1163 N N . GLU A 1 150 ? 1.998 2.262 3.852 1.00 92.94 150 GLU A N 1
ATOM 1164 C CA . GLU A 1 150 ? 1.056 2.321 2.723 1.00 92.94 150 GLU A CA 1
ATOM 1165 C C . GLU A 1 150 ? 0.998 3.730 2.104 1.00 92.94 150 GLU A C 1
ATOM 1167 O O . GLU A 1 150 ? 1.133 3.888 0.892 1.00 92.94 150 GLU A O 1
ATOM 1172 N N . LEU A 1 151 ? 0.822 4.774 2.924 1.00 92.56 151 LEU A N 1
ATOM 1173 C CA . LEU A 1 151 ? 0.726 6.159 2.450 1.00 92.56 151 LEU A CA 1
ATOM 1174 C C . LEU A 1 151 ? 1.991 6.599 1.701 1.00 92.56 151 LEU A C 1
ATOM 1176 O O . LEU A 1 151 ? 1.901 7.258 0.664 1.00 92.56 151 LEU A O 1
ATOM 1180 N N . ILE A 1 152 ? 3.165 6.236 2.220 1.00 91.31 152 ILE A N 1
ATOM 1181 C CA . ILE A 1 152 ? 4.457 6.512 1.584 1.00 91.31 152 ILE A CA 1
ATOM 1182 C C . ILE A 1 152 ? 4.546 5.790 0.233 1.00 91.31 152 ILE A C 1
ATOM 1184 O O . ILE A 1 152 ? 4.898 6.426 -0.761 1.00 91.31 152 ILE A O 1
ATOM 1188 N N . GLY A 1 153 ? 4.168 4.508 0.176 1.00 91.25 153 GLY A N 1
ATOM 1189 C CA . GLY A 1 153 ? 4.134 3.722 -1.062 1.00 91.25 153 GLY A CA 1
ATOM 1190 C C . GLY A 1 153 ? 3.231 4.348 -2.128 1.00 91.25 153 GLY A C 1
ATOM 1191 O O . GLY A 1 153 ? 3.670 4.581 -3.258 1.00 91.25 153 GLY A O 1
ATOM 1192 N N . ARG A 1 154 ? 2.006 4.740 -1.749 1.00 92.25 154 ARG A N 1
ATOM 1193 C CA . ARG A 1 154 ? 1.060 5.451 -2.628 1.00 92.25 154 ARG A CA 1
ATOM 1194 C C . ARG A 1 154 ? 1.612 6.763 -3.152 1.00 92.25 154 ARG A C 1
ATOM 1196 O O . ARG A 1 154 ? 1.597 6.995 -4.357 1.00 92.25 154 ARG A O 1
ATOM 1203 N N . ASN A 1 155 ? 2.098 7.631 -2.265 1.00 90.81 155 ASN A N 1
ATOM 1204 C CA . ASN A 1 155 ? 2.606 8.940 -2.669 1.00 90.81 155 ASN A CA 1
ATOM 1205 C C . ASN A 1 155 ? 3.809 8.807 -3.603 1.00 90.81 155 ASN A C 1
ATOM 1207 O O . ASN A 1 155 ? 3.884 9.518 -4.604 1.00 90.81 155 ASN A O 1
ATOM 1211 N N . MET A 1 156 ? 4.705 7.858 -3.337 1.00 89.25 156 MET A N 1
ATOM 1212 C CA . MET A 1 156 ? 5.841 7.610 -4.213 1.00 89.25 156 MET A CA 1
ATOM 1213 C C . MET A 1 156 ? 5.404 7.071 -5.580 1.00 89.25 156 MET A C 1
ATOM 1215 O O . MET A 1 156 ? 5.892 7.546 -6.604 1.00 89.25 156 MET A O 1
ATOM 1219 N N . CYS A 1 157 ? 4.447 6.142 -5.630 1.00 89.81 157 CYS A N 1
ATOM 1220 C CA . CYS A 1 157 ? 3.955 5.613 -6.901 1.00 89.81 157 CYS A CA 1
ATOM 1221 C C . CYS A 1 157 ? 3.145 6.649 -7.700 1.00 89.81 157 CYS A C 1
ATOM 1223 O O . CYS A 1 157 ? 3.203 6.642 -8.930 1.00 89.81 157 CYS A O 1
ATOM 1225 N N . LEU A 1 158 ? 2.422 7.557 -7.039 1.00 87.25 158 LEU A N 1
ATOM 1226 C CA . LEU A 1 158 ? 1.615 8.598 -7.688 1.00 87.25 158 LEU A CA 1
ATOM 1227 C C . LEU A 1 158 ? 2.439 9.813 -8.134 1.00 87.25 158 LEU A C 1
ATOM 1229 O O . LEU A 1 158 ? 2.190 10.356 -9.212 1.00 87.25 158 LEU A O 1
ATOM 1233 N N . HIS A 1 159 ? 3.406 10.240 -7.321 1.00 85.38 159 HIS A N 1
ATOM 1234 C CA . HIS A 1 159 ? 4.083 11.533 -7.476 1.00 85.38 159 HIS A CA 1
ATOM 1235 C C . HIS A 1 159 ? 5.601 11.433 -7.688 1.00 85.38 159 HIS A C 1
ATOM 1237 O O . HIS A 1 159 ? 6.226 12.422 -8.067 1.00 85.38 159 HIS A O 1
ATOM 1243 N N . GLY A 1 160 ? 6.195 10.253 -7.503 1.00 84.19 160 GLY A N 1
ATOM 1244 C CA . GLY A 1 160 ? 7.633 10.026 -7.648 1.00 84.19 160 GLY A CA 1
ATOM 1245 C C . GLY A 1 160 ? 8.462 10.472 -6.437 1.00 84.19 160 GLY A C 1
ATOM 1246 O O . GLY A 1 160 ? 7.975 11.092 -5.491 1.00 84.19 160 GLY A O 1
ATOM 1247 N N . ILE A 1 161 ? 9.754 10.147 -6.472 1.00 81.75 161 ILE A N 1
ATOM 1248 C CA . ILE A 1 161 ? 10.695 10.334 -5.350 1.00 81.75 161 ILE A CA 1
ATOM 1249 C C . ILE A 1 161 ? 11.033 11.807 -5.109 1.00 81.75 161 ILE A C 1
ATOM 1251 O O . ILE A 1 161 ? 11.206 12.227 -3.963 1.00 81.75 161 ILE A O 1
ATOM 1255 N N . VAL A 1 162 ? 11.049 12.616 -6.170 1.00 77.88 162 VAL A N 1
ATOM 1256 C CA . VAL A 1 162 ? 11.266 14.068 -6.077 1.00 77.88 162 VAL A CA 1
ATOM 1257 C C . VAL A 1 162 ? 10.193 14.719 -5.202 1.00 77.88 162 VAL A C 1
ATOM 1259 O O . VAL A 1 162 ? 10.514 15.519 -4.327 1.00 77.88 162 VAL A O 1
ATOM 1262 N N . PHE A 1 163 ? 8.928 14.323 -5.374 1.00 79.75 163 PHE A N 1
ATOM 1263 C CA . PHE A 1 163 ? 7.837 14.806 -4.531 1.00 79.75 163 PHE A CA 1
ATOM 1264 C C . PHE A 1 163 ? 8.005 14.363 -3.073 1.00 79.75 163 PHE A C 1
ATOM 1266 O O . PHE A 1 163 ? 7.840 15.169 -2.162 1.00 79.75 163 PHE A O 1
ATOM 1273 N N . MET A 1 164 ? 8.393 13.106 -2.840 1.00 82.12 164 MET A N 1
ATOM 1274 C CA . MET A 1 164 ? 8.643 12.601 -1.484 1.00 82.12 164 MET A CA 1
ATOM 1275 C C . MET A 1 164 ? 9.774 13.358 -0.780 1.00 82.12 164 MET A C 1
ATOM 1277 O O . MET A 1 164 ? 9.671 13.664 0.408 1.00 82.12 164 MET A O 1
ATOM 1281 N N . SER A 1 165 ? 10.832 13.693 -1.516 1.00 77.94 165 SER A N 1
ATOM 1282 C CA . SER A 1 165 ? 11.964 14.455 -0.984 1.00 77.94 165 SER A CA 1
ATOM 1283 C C . SER A 1 165 ? 11.571 15.902 -0.676 1.00 77.94 165 SER A C 1
ATOM 1285 O O . SER A 1 165 ? 11.957 16.434 0.359 1.00 77.94 165 SER A O 1
ATOM 1287 N N . PHE A 1 166 ? 10.732 16.506 -1.524 1.00 76.44 166 PHE A N 1
ATOM 1288 C CA . PHE A 1 166 ? 10.175 17.839 -1.295 1.00 76.44 166 PHE A CA 1
ATOM 1289 C C . PHE A 1 166 ? 9.291 17.903 -0.041 1.00 76.44 166 PHE A C 1
ATOM 1291 O O . PHE A 1 166 ? 9.445 18.807 0.765 1.00 76.44 166 PHE A O 1
ATOM 1298 N N . VAL A 1 167 ? 8.386 16.940 0.159 1.00 74.88 167 VAL A N 1
ATOM 1299 C CA . VAL A 1 167 ? 7.455 16.955 1.306 1.00 74.88 167 VAL A CA 1
ATOM 1300 C C . VAL 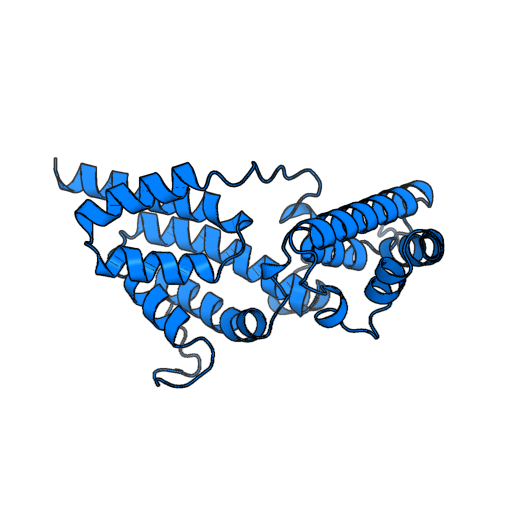A 1 167 ? 8.144 16.616 2.632 1.00 74.88 167 VAL A C 1
ATOM 1302 O O . VAL A 1 167 ? 7.642 16.968 3.696 1.00 74.88 167 VAL A O 1
ATOM 1305 N N . SER A 1 168 ? 9.272 15.905 2.593 1.00 70.19 168 SER A N 1
ATOM 1306 C CA . SER A 1 168 ? 9.974 15.467 3.805 1.00 70.19 168 SER A CA 1
ATOM 1307 C C . SER A 1 168 ? 11.164 16.342 4.205 1.00 70.19 168 SER A C 1
ATOM 1309 O O . SER A 1 168 ? 11.814 16.016 5.199 1.00 70.19 168 SER A O 1
ATOM 1311 N N . ASP A 1 169 ? 11.456 17.416 3.457 1.00 74.62 169 ASP A N 1
ATOM 1312 C CA . ASP A 1 169 ? 12.630 18.294 3.625 1.00 74.62 169 ASP A CA 1
ATOM 1313 C C . ASP A 1 169 ? 13.967 17.531 3.760 1.00 74.62 169 ASP A C 1
ATOM 1315 O O . ASP A 1 169 ? 14.946 18.015 4.332 1.00 74.62 169 ASP A O 1
ATOM 1319 N N . ARG A 1 170 ? 14.024 16.303 3.229 1.00 75.56 170 ARG A N 1
ATOM 1320 C CA . ARG A 1 170 ? 15.196 15.423 3.251 1.00 75.56 170 ARG A CA 1
ATOM 1321 C C . ARG A 1 170 ? 15.219 14.551 2.006 1.00 75.56 170 ARG A C 1
ATOM 1323 O O . ARG A 1 170 ? 14.174 14.212 1.459 1.00 75.56 170 ARG A O 1
ATOM 1330 N N . THR A 1 171 ? 16.411 14.132 1.591 1.00 76.44 171 THR A N 1
ATOM 1331 C CA . THR A 1 171 ? 16.546 13.133 0.527 1.00 76.44 171 THR A CA 1
ATOM 1332 C C . THR A 1 171 ? 15.844 11.850 0.959 1.00 76.44 171 THR A C 1
ATOM 1334 O O . THR A 1 171 ? 16.199 11.253 1.977 1.00 76.44 171 THR A O 1
ATOM 1337 N N . PHE A 1 172 ? 14.830 11.438 0.203 1.00 79.69 172 PHE A N 1
ATOM 1338 C CA . PHE A 1 172 ? 14.139 10.181 0.446 1.00 79.69 172 PHE A CA 1
ATOM 1339 C C . PHE A 1 172 ? 14.905 9.047 -0.238 1.00 79.69 172 PHE A C 1
ATOM 1341 O O . PHE A 1 172 ? 15.121 9.116 -1.444 1.00 79.69 172 PHE A O 1
ATOM 1348 N N . ASN A 1 173 ? 15.300 8.015 0.513 1.00 80.50 173 ASN A N 1
ATOM 1349 C CA . ASN A 1 173 ? 15.934 6.817 -0.038 1.00 80.50 173 ASN A CA 1
ATOM 1350 C C . ASN A 1 173 ? 14.899 5.678 -0.164 1.00 80.50 173 ASN A C 1
ATOM 1352 O O . ASN A 1 173 ? 14.542 5.062 0.846 1.00 80.50 173 ASN A O 1
ATOM 1356 N N . PRO A 1 174 ? 14.407 5.367 -1.379 1.00 76.31 174 PRO A N 1
ATOM 1357 C CA . PRO A 1 174 ? 13.422 4.306 -1.582 1.00 76.31 174 PRO A CA 1
ATOM 1358 C C . PRO A 1 174 ? 13.951 2.930 -1.197 1.00 76.31 174 PRO A C 1
ATOM 1360 O O . PRO A 1 174 ? 13.190 2.125 -0.674 1.00 76.31 174 PRO A O 1
ATOM 1363 N N . ALA A 1 175 ? 15.241 2.671 -1.429 1.00 78.50 175 ALA A N 1
ATOM 1364 C CA . ALA A 1 175 ? 15.856 1.373 -1.177 1.00 78.50 175 ALA A CA 1
ATOM 1365 C C . ALA A 1 175 ? 15.951 1.043 0.322 1.00 78.50 175 ALA A C 1
ATOM 1367 O O . ALA A 1 175 ? 15.946 -0.128 0.688 1.00 78.50 175 ALA A O 1
ATOM 1368 N N . GLU A 1 176 ? 16.001 2.058 1.192 1.00 82.62 176 GLU A N 1
ATOM 1369 C CA . GLU A 1 176 ? 15.941 1.868 2.648 1.00 82.62 176 GLU A CA 1
ATOM 1370 C C . GLU A 1 176 ? 14.526 1.527 3.129 1.00 82.62 176 GLU A C 1
ATOM 1372 O O . GLU A 1 176 ? 14.357 0.6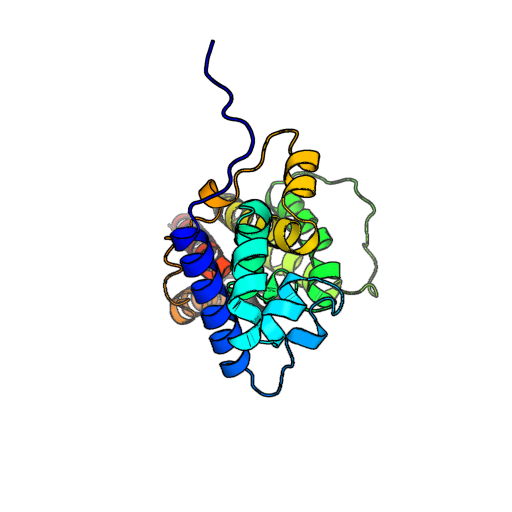78 4.000 1.00 82.62 176 GLU A O 1
ATOM 1377 N N . MET A 1 177 ? 13.503 2.188 2.576 1.00 81.38 177 MET A N 1
ATOM 1378 C CA . MET A 1 177 ? 12.107 1.993 2.997 1.00 81.38 177 MET A CA 1
ATOM 1379 C C . MET A 1 177 ? 11.473 0.736 2.380 1.00 81.38 177 MET A C 1
ATOM 1381 O O . MET A 1 177 ? 10.668 0.060 3.028 1.00 81.38 177 MET A O 1
ATOM 1385 N N . PHE A 1 178 ? 11.830 0.450 1.128 1.00 86.31 178 PHE A N 1
ATOM 1386 C CA . PHE A 1 178 ? 11.335 -0.658 0.317 1.00 86.31 178 PHE A CA 1
ATOM 1387 C C . PHE A 1 178 ? 12.519 -1.357 -0.377 1.00 86.31 178 PHE A C 1
ATOM 1389 O O . PHE A 1 178 ? 12.760 -1.135 -1.574 1.00 86.31 178 PHE A O 1
ATOM 1396 N N . PRO A 1 179 ? 13.301 -2.172 0.352 1.00 84.06 179 PRO A N 1
ATOM 1397 C CA . PRO A 1 179 ? 14.430 -2.880 -0.237 1.00 84.06 179 PRO A CA 1
ATOM 1398 C C . PRO A 1 179 ? 13.988 -3.864 -1.332 1.00 84.06 179 PRO A C 1
ATOM 1400 O O . PRO A 1 179 ? 12.916 -4.458 -1.261 1.00 84.06 179 PRO A O 1
ATOM 1403 N N . GLU A 1 180 ? 14.827 -4.063 -2.356 1.00 77.88 180 GLU A N 1
ATOM 1404 C CA . GLU A 1 180 ? 14.586 -5.078 -3.405 1.00 77.88 180 GLU A CA 1
ATOM 1405 C C . GLU A 1 180 ? 14.521 -6.497 -2.824 1.00 77.88 180 GLU A C 1
ATOM 1407 O O . GLU A 1 180 ? 13.748 -7.325 -3.289 1.00 77.88 180 GLU A O 1
ATOM 1412 N N . ALA A 1 181 ? 15.324 -6.763 -1.789 1.00 71.88 181 ALA A N 1
ATOM 1413 C CA . ALA A 1 181 ? 15.377 -8.045 -1.093 1.00 71.88 181 ALA A CA 1
ATOM 1414 C C . ALA A 1 181 ? 14.282 -8.202 -0.026 1.00 71.88 181 ALA A C 1
ATOM 1416 O O . ALA A 1 181 ? 14.305 -9.177 0.727 1.00 71.88 181 ALA A O 1
ATOM 1417 N N . GLU A 1 182 ? 13.361 -7.241 0.097 1.00 67.19 182 GLU A N 1
ATOM 1418 C CA . GLU A 1 182 ? 12.244 -7.380 1.018 1.00 67.19 182 GLU A CA 1
ATOM 1419 C C . GLU A 1 182 ? 11.351 -8.522 0.544 1.00 67.19 182 GLU A C 1
ATOM 1421 O O . GLU A 1 182 ? 10.531 -8.376 -0.361 1.00 67.19 182 GLU A O 1
ATOM 1426 N N . HIS A 1 183 ? 11.520 -9.686 1.166 1.00 54.16 183 HIS A N 1
ATOM 1427 C CA . HIS A 1 183 ? 10.536 -10.744 1.075 1.00 54.16 183 HIS A CA 1
ATOM 1428 C C . HIS A 1 183 ? 9.271 -10.262 1.772 1.00 54.16 183 HIS A C 1
ATOM 1430 O O . HIS A 1 183 ? 9.132 -10.343 2.992 1.00 54.16 183 HIS A O 1
ATOM 1436 N N . VAL A 1 184 ? 8.333 -9.762 0.972 1.00 55.03 184 VAL A N 1
ATOM 1437 C CA . VAL A 1 184 ? 6.931 -9.754 1.361 1.00 55.03 184 VAL A CA 1
ATOM 1438 C C . VAL A 1 184 ? 6.545 -11.225 1.425 1.00 55.03 184 VAL A C 1
ATOM 1440 O O . VAL A 1 184 ? 6.345 -11.856 0.386 1.00 55.03 184 VAL A O 1
ATOM 1443 N N . GLU A 1 185 ? 6.557 -11.811 2.628 1.00 50.94 185 GLU A N 1
ATOM 1444 C CA . GLU A 1 185 ? 6.040 -13.169 2.801 1.00 50.94 185 GLU A CA 1
ATOM 1445 C C . GLU A 1 185 ? 4.664 -13.252 2.134 1.00 50.94 185 GLU A C 1
ATOM 1447 O O . GLU A 1 185 ? 3.901 -12.278 2.218 1.00 50.94 185 GLU A O 1
ATOM 1452 N N . PRO A 1 186 ? 4.346 -14.371 1.453 1.00 54.72 186 PRO A N 1
ATOM 1453 C CA . PRO A 1 186 ? 3.035 -14.553 0.860 1.00 54.72 186 PRO A CA 1
ATOM 1454 C C . PRO A 1 186 ? 1.994 -14.216 1.916 1.00 54.72 186 PRO A C 1
ATOM 1456 O O . PRO A 1 186 ? 1.991 -14.760 3.019 1.00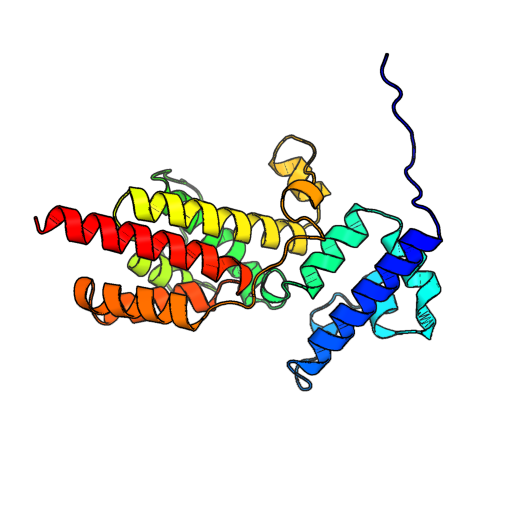 54.72 186 PRO A O 1
ATOM 1459 N N . VAL A 1 187 ? 1.191 -13.217 1.574 1.00 60.03 187 VAL A N 1
ATOM 1460 C CA . VAL A 1 187 ? 0.239 -12.564 2.452 1.00 60.03 187 VAL A CA 1
ATOM 1461 C C . VAL A 1 187 ? -0.587 -13.625 3.173 1.00 60.03 187 VAL A C 1
ATOM 1463 O O . VAL A 1 187 ? -1.398 -14.310 2.552 1.00 60.03 187 VAL A O 1
ATOM 1466 N N . ASP A 1 188 ? -0.374 -13.772 4.482 1.00 67.69 188 ASP A N 1
ATOM 1467 C CA . ASP A 1 188 ? -1.097 -14.750 5.294 1.00 67.69 188 ASP A CA 1
ATOM 1468 C C . ASP A 1 188 ? -2.494 -14.193 5.613 1.00 67.69 188 ASP A C 1
ATOM 1470 O O . ASP A 1 188 ? -2.779 -13.673 6.698 1.00 67.69 188 ASP A O 1
ATOM 1474 N N . LEU A 1 189 ? -3.350 -14.225 4.587 1.00 79.31 189 LEU A N 1
ATOM 1475 C CA . LEU A 1 189 ? -4.760 -13.850 4.656 1.00 79.31 189 LEU A CA 1
ATOM 1476 C C . LEU A 1 189 ? -5.468 -14.619 5.777 1.00 79.31 189 LEU A C 1
ATOM 1478 O O . LEU A 1 189 ? -6.351 -14.058 6.426 1.00 79.31 189 LEU A O 1
ATOM 1482 N N . ASP A 1 190 ? -5.060 -15.864 6.032 1.00 85.06 190 ASP A N 1
ATOM 1483 C CA . ASP A 1 190 ? -5.610 -16.680 7.109 1.00 85.06 190 ASP A CA 1
ATOM 1484 C C . ASP A 1 190 ? -5.295 -16.058 8.475 1.00 85.06 190 ASP A C 1
ATOM 1486 O O . ASP A 1 190 ? -6.215 -15.835 9.258 1.00 85.06 190 ASP A O 1
ATOM 1490 N N . ARG A 1 191 ? -4.051 -15.630 8.736 1.00 87.31 191 ARG A N 1
ATOM 1491 C CA . ARG A 1 191 ? -3.702 -14.925 9.987 1.00 87.31 191 ARG A CA 1
ATOM 1492 C C . ARG A 1 191 ? -4.460 -13.618 10.179 1.00 87.31 191 ARG A C 1
ATOM 1494 O O . ARG A 1 191 ? -4.845 -13.309 11.310 1.00 87.31 191 ARG A O 1
ATOM 1501 N N . LEU A 1 192 ? -4.641 -12.831 9.116 1.00 90.06 192 LEU A N 1
ATOM 1502 C CA . LEU A 1 192 ? -5.424 -11.597 9.204 1.00 90.06 192 LEU A CA 1
ATOM 1503 C C . LEU A 1 192 ? -6.890 -11.920 9.519 1.00 90.06 192 LEU A C 1
ATOM 1505 O O . LEU A 1 192 ? -7.481 -11.294 10.402 1.00 90.06 192 LEU A O 1
ATOM 1509 N N . ARG A 1 193 ? -7.460 -12.915 8.829 1.00 90.06 193 ARG A N 1
ATOM 1510 C CA . ARG A 1 193 ? -8.839 -13.368 9.028 1.00 90.06 193 ARG A CA 1
ATOM 1511 C C . ARG A 1 193 ? -9.056 -13.896 10.441 1.00 90.06 193 ARG A C 1
ATOM 1513 O O . ARG A 1 193 ? -10.044 -13.524 11.064 1.00 90.06 193 ARG A O 1
ATOM 1520 N N . ASP A 1 194 ? -8.135 -14.697 10.963 1.00 91.06 194 ASP A N 1
ATOM 1521 C CA . ASP A 1 194 ? -8.218 -15.262 12.311 1.00 91.06 194 ASP A CA 1
ATOM 1522 C C . ASP A 1 194 ? -8.178 -14.160 13.376 1.00 91.06 194 ASP A C 1
ATOM 1524 O O . ASP A 1 194 ? -9.006 -14.132 14.288 1.00 91.06 194 ASP A O 1
ATOM 1528 N N . ALA A 1 195 ? -7.265 -13.192 13.238 1.00 91.69 195 ALA A N 1
ATOM 1529 C CA . ALA A 1 195 ? -7.194 -12.056 14.153 1.00 91.69 195 ALA A CA 1
ATOM 1530 C C . ALA A 1 195 ? -8.461 -11.181 14.087 1.00 91.69 195 ALA A C 1
ATOM 1532 O O . ALA A 1 195 ? -8.981 -10.766 15.126 1.00 91.69 195 ALA A O 1
ATOM 1533 N N . ALA A 1 196 ? -8.991 -10.936 12.883 1.00 92.56 196 ALA A N 1
ATOM 1534 C CA . ALA A 1 196 ? -10.248 -10.216 12.700 1.00 92.56 196 ALA A CA 1
ATOM 1535 C C . ALA A 1 196 ? -11.444 -10.989 13.283 1.00 92.56 196 ALA A C 1
ATOM 1537 O O . ALA A 1 196 ? -12.329 -10.381 13.881 1.00 92.56 196 ALA A O 1
ATOM 1538 N N . TYR A 1 197 ? -11.460 -12.318 13.174 1.00 92.25 197 TYR A N 1
ATOM 1539 C CA . TYR A 1 197 ? -12.503 -13.168 13.746 1.00 92.25 197 TYR A CA 1
ATOM 1540 C C . TYR A 1 197 ? -12.490 -13.173 15.279 1.00 92.25 197 TYR A C 1
ATOM 1542 O O . TYR A 1 197 ? -13.545 -13.148 15.908 1.00 92.25 197 TYR A O 1
ATOM 1550 N N . GLU A 1 198 ? -11.324 -13.154 15.921 1.00 93.19 198 GLU A N 1
ATOM 1551 C CA . GLU A 1 198 ? -11.284 -13.034 17.382 1.00 93.19 198 GLU A CA 1
ATOM 1552 C C . GLU A 1 198 ? -11.761 -11.656 17.855 1.00 93.19 198 GLU A C 1
ATOM 1554 O O . GLU A 1 198 ? -12.528 -11.561 18.814 1.00 93.19 198 GLU A O 1
ATOM 1559 N N . LEU A 1 199 ? -11.394 -10.588 17.145 1.00 92.62 199 LEU A N 1
ATOM 1560 C CA . LEU A 1 199 ? -11.880 -9.241 17.452 1.00 92.62 199 LEU A CA 1
ATOM 1561 C C . LEU A 1 199 ? -13.362 -9.048 17.118 1.00 92.62 199 LEU A C 1
ATOM 1563 O O . LEU A 1 199 ? -14.041 -8.289 17.808 1.00 92.62 199 LEU A O 1
ATOM 1567 N N . HIS A 1 200 ? -13.905 -9.785 16.147 1.00 93.38 200 HIS A N 1
ATOM 1568 C CA . HIS A 1 200 ? -15.342 -9.835 15.880 1.00 93.38 200 HIS A CA 1
ATOM 1569 C C . HIS A 1 200 ? -16.142 -10.220 17.128 1.00 93.38 200 HIS A C 1
ATOM 1571 O O . HIS A 1 200 ? -17.162 -9.600 17.427 1.00 93.38 200 HIS A O 1
ATOM 1577 N N . LYS A 1 201 ? -15.658 -11.203 17.897 1.00 92.81 201 LYS A N 1
ATOM 1578 C CA . LYS A 1 201 ? -16.309 -11.646 19.141 1.00 92.81 201 LYS A CA 1
ATOM 1579 C C . LYS A 1 201 ? -16.299 -10.570 20.232 1.00 92.81 201 LYS A C 1
ATOM 1581 O O . LYS A 1 201 ? -17.060 -10.676 21.188 1.00 92.81 201 LYS A O 1
ATOM 1586 N N . ILE A 1 202 ? -15.428 -9.566 20.114 1.00 92.62 202 ILE A N 1
ATOM 1587 C CA . ILE A 1 202 ? -15.266 -8.474 21.082 1.00 92.62 202 ILE A CA 1
ATOM 1588 C C . ILE A 1 202 ? -16.038 -7.227 20.634 1.00 92.62 202 ILE A C 1
ATOM 1590 O O . ILE A 1 202 ? -16.775 -6.648 21.426 1.00 92.62 202 ILE A O 1
ATOM 1594 N N . HIS A 1 203 ? -15.888 -6.820 19.372 1.00 92.31 203 HIS A N 1
ATOM 1595 C CA . HIS A 1 203 ? -16.421 -5.559 18.844 1.00 92.31 203 HIS A CA 1
ATOM 1596 C C . HIS A 1 203 ? -17.698 -5.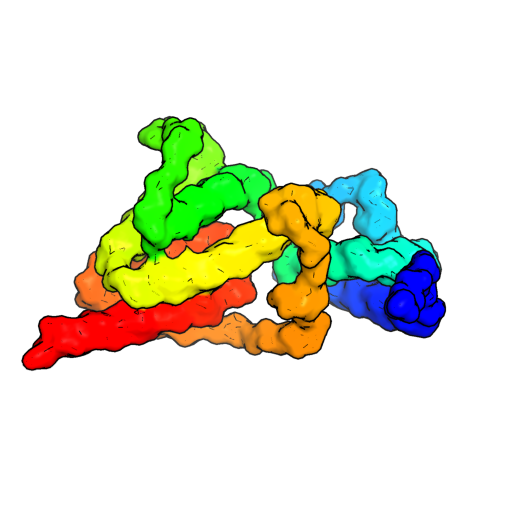717 17.998 1.00 92.31 203 HIS A C 1
ATOM 1598 O O . HIS A 1 203 ? -18.322 -4.723 17.630 1.00 92.31 203 HIS A O 1
ATOM 1604 N N . GLY A 1 204 ? -18.120 -6.950 17.703 1.00 93.12 204 GLY A N 1
ATOM 1605 C CA . GLY A 1 204 ? -19.361 -7.262 16.993 1.00 93.12 204 GLY A CA 1
ATOM 1606 C C . GLY A 1 204 ? -19.256 -7.243 15.463 1.00 93.12 204 GLY A C 1
ATOM 1607 O O . GLY A 1 204 ? -18.187 -7.064 14.877 1.00 93.12 204 GLY A O 1
ATOM 1608 N N . ALA A 1 205 ? -20.389 -7.483 14.791 1.00 91.75 205 ALA A N 1
ATOM 1609 C CA . ALA A 1 205 ? -20.463 -7.618 13.328 1.00 91.75 205 ALA A CA 1
ATOM 1610 C C . ALA A 1 205 ? -20.173 -6.303 12.593 1.00 91.75 205 ALA A C 1
ATOM 1612 O O . ALA A 1 205 ? -19.393 -6.284 11.644 1.00 91.75 205 ALA A O 1
ATOM 1613 N N . GLY A 1 206 ? -20.719 -5.188 13.094 1.00 91.62 206 GLY A N 1
ATOM 1614 C CA . GLY A 1 206 ? -20.513 -3.871 12.487 1.00 91.62 206 GLY A CA 1
ATOM 1615 C C . GLY A 1 206 ? -19.044 -3.436 12.462 1.00 91.62 206 GLY A C 1
ATOM 1616 O O . GLY A 1 206 ? -18.634 -2.720 11.552 1.00 91.62 206 GLY A O 1
ATOM 1617 N N . TRP A 1 207 ? -18.228 -3.900 13.417 1.00 95.62 207 TRP A N 1
ATOM 1618 C CA . TRP A 1 207 ? -16.786 -3.655 13.394 1.00 95.62 207 TRP A CA 1
ATOM 1619 C C . TRP A 1 207 ? -16.082 -4.442 12.283 1.00 95.62 207 TRP A C 1
ATOM 1621 O O . TRP A 1 207 ? -15.251 -3.873 11.582 1.00 95.62 207 TRP A O 1
ATOM 1631 N N . VAL A 1 208 ? -16.429 -5.716 12.073 1.00 93.56 208 VAL A N 1
ATOM 1632 C CA . VAL A 1 208 ? -15.824 -6.540 11.008 1.00 93.56 208 VAL A CA 1
ATOM 1633 C C . VAL A 1 208 ? -16.150 -5.989 9.630 1.00 93.56 208 VAL A C 1
ATOM 1635 O O . VAL A 1 208 ? -15.269 -5.939 8.777 1.00 93.56 208 VAL A O 1
ATOM 1638 N N . GLU A 1 209 ? -17.390 -5.556 9.406 1.00 94.00 209 GLU A N 1
ATOM 1639 C CA . GLU A 1 209 ? -17.791 -4.909 8.153 1.00 94.00 209 GLU A CA 1
ATOM 1640 C C . GLU A 1 209 ? -16.961 -3.644 7.904 1.00 94.00 209 GLU A C 1
ATOM 1642 O O . GLU A 1 209 ? -16.389 -3.466 6.828 1.00 94.00 209 GLU A O 1
ATOM 1647 N N . ALA A 1 210 ? -16.828 -2.800 8.931 1.00 94.81 210 ALA A N 1
ATOM 1648 C CA . ALA A 1 210 ? -16.035 -1.582 8.864 1.00 94.81 210 ALA A CA 1
ATOM 1649 C C . ALA A 1 210 ? -14.541 -1.864 8.610 1.00 94.81 210 ALA A C 1
ATOM 1651 O O . ALA A 1 210 ? -13.907 -1.204 7.783 1.00 94.81 210 ALA A O 1
ATOM 1652 N N . PHE A 1 211 ? -13.978 -2.864 9.293 1.00 95.06 211 PHE A N 1
ATOM 1653 C CA . PHE A 1 211 ? -12.585 -3.278 9.141 1.00 95.06 211 PHE A CA 1
ATOM 1654 C C . PHE A 1 211 ? -12.319 -3.897 7.765 1.00 95.06 211 PHE A C 1
ATOM 1656 O O . PHE A 1 211 ? -11.309 -3.592 7.136 1.00 95.06 211 PHE A O 1
ATOM 1663 N N . SER A 1 212 ? -13.246 -4.710 7.259 1.00 93.38 212 SER A N 1
ATOM 1664 C CA . SER A 1 212 ? -13.151 -5.301 5.921 1.00 93.38 212 SER A CA 1
ATOM 1665 C C . SER A 1 212 ? -13.160 -4.225 4.839 1.00 93.38 212 SER A C 1
ATOM 1667 O O . SER A 1 212 ? -12.372 -4.296 3.897 1.00 93.38 212 SER A O 1
ATOM 1669 N N . GLU A 1 213 ? -13.987 -3.185 4.996 1.00 94.00 213 GLU A N 1
ATOM 1670 C CA . GLU A 1 213 ? -13.975 -2.044 4.081 1.00 94.00 213 GLU A CA 1
ATOM 1671 C C . GLU A 1 213 ? -12.628 -1.307 4.128 1.00 94.00 213 GLU A C 1
ATOM 1673 O O . GLU A 1 213 ? -12.066 -1.043 3.063 1.00 94.00 213 GLU A O 1
ATOM 1678 N N . LEU A 1 214 ? -12.066 -1.043 5.319 1.00 92.94 214 LEU A N 1
ATOM 1679 C CA . LEU A 1 214 ? -10.716 -0.475 5.463 1.00 92.94 214 LEU A CA 1
ATOM 1680 C C . LEU A 1 214 ? -9.690 -1.312 4.682 1.00 92.94 214 LEU A C 1
ATOM 1682 O O . LEU A 1 214 ? -9.021 -0.768 3.802 1.00 92.94 214 LEU A O 1
ATOM 1686 N N . VAL A 1 215 ? -9.620 -2.621 4.952 1.00 92.12 215 VAL A N 1
ATOM 1687 C CA . VAL A 1 215 ? -8.684 -3.572 4.319 1.00 92.12 215 VAL A CA 1
ATOM 1688 C C . VAL A 1 215 ? -8.855 -3.601 2.798 1.00 92.12 215 VAL A C 1
ATOM 1690 O O . VAL A 1 215 ? -7.858 -3.594 2.082 1.00 92.12 215 VAL A O 1
ATOM 1693 N N . SER A 1 216 ? -10.094 -3.552 2.290 1.00 89.19 216 SER A N 1
ATOM 1694 C CA . SER A 1 216 ? -10.395 -3.579 0.845 1.00 89.19 216 SER A CA 1
ATOM 1695 C C . SER A 1 216 ? -9.775 -2.423 0.058 1.00 89.19 216 SER A C 1
ATOM 1697 O O . SER A 1 216 ? -9.679 -2.473 -1.169 1.00 89.19 216 SER A O 1
ATOM 1699 N N . GLY A 1 217 ? -9.433 -1.341 0.756 1.00 88.00 217 GLY A N 1
ATOM 1700 C CA . GLY A 1 217 ? -8.822 -0.173 0.156 1.00 88.00 217 GLY A CA 1
ATOM 1701 C C . GLY A 1 217 ? -7.305 -0.165 0.222 1.00 88.00 217 GLY A C 1
ATOM 1702 O O . GLY A 1 217 ? -6.762 0.809 -0.278 1.00 88.00 217 GLY A O 1
ATOM 1703 N N . LEU A 1 218 ? -6.640 -1.154 0.833 1.00 90.38 218 LEU A N 1
ATOM 1704 C CA . LEU A 1 218 ? -5.192 -1.186 1.102 1.00 90.38 218 LEU A CA 1
ATOM 1705 C C . LEU A 1 218 ? -4.495 -2.287 0.300 1.00 90.38 218 LEU A C 1
ATOM 1707 O O . LEU A 1 218 ? -5.062 -3.365 0.131 1.00 90.38 218 LEU A O 1
ATOM 1711 N N . ASP A 1 219 ? -3.254 -2.046 -0.128 1.00 89.44 219 ASP A N 1
ATOM 1712 C CA . ASP A 1 219 ? -2.442 -3.076 -0.784 1.00 89.44 219 ASP A CA 1
ATOM 1713 C C . ASP A 1 219 ? -2.160 -4.262 0.168 1.00 89.44 219 ASP A C 1
ATOM 1715 O O . ASP A 1 219 ? -1.955 -4.047 1.373 1.00 89.44 219 ASP A O 1
ATOM 1719 N N . PRO A 1 220 ? -2.136 -5.515 -0.331 1.00 87.06 220 PRO A N 1
ATOM 1720 C CA . PRO A 1 220 ? -1.890 -6.698 0.492 1.00 87.06 220 PRO A CA 1
ATOM 1721 C C . PRO A 1 220 ? -0.594 -6.667 1.309 1.00 87.06 220 PRO A C 1
ATOM 1723 O O . PRO A 1 220 ? -0.545 -7.246 2.396 1.00 87.06 220 PRO A O 1
ATOM 1726 N N . VAL A 1 221 ? 0.429 -5.929 0.866 1.00 86.88 221 VAL A N 1
ATOM 1727 C CA . VAL A 1 221 ? 1.671 -5.736 1.638 1.00 86.88 221 VAL A CA 1
ATOM 1728 C C . VAL A 1 221 ? 1.429 -5.117 3.022 1.00 86.88 221 VAL A C 1
ATOM 1730 O O . VAL A 1 221 ? 2.194 -5.341 3.961 1.00 86.88 221 VAL A O 1
ATOM 1733 N N . THR A 1 222 ? 0.330 -4.380 3.191 1.00 89.50 222 THR A N 1
ATOM 1734 C CA . THR A 1 222 ? -0.031 -3.726 4.454 1.00 89.50 222 THR A CA 1
ATOM 1735 C C . THR A 1 222 ? -0.645 -4.705 5.465 1.00 89.50 222 THR A C 1
ATOM 1737 O O . THR A 1 222 ? -0.630 -4.444 6.671 1.00 89.50 222 THR A O 1
ATOM 1740 N N . TRP A 1 223 ? -1.135 -5.871 5.027 1.00 90.00 223 TRP A N 1
ATOM 1741 C CA . TRP A 1 223 ? -1.925 -6.795 5.854 1.00 90.00 223 TRP A CA 1
ATOM 1742 C C . TRP A 1 223 ? -1.142 -7.427 7.009 1.00 90.00 223 TRP A C 1
ATOM 1744 O O . TRP A 1 223 ? -1.712 -7.662 8.077 1.00 90.00 223 TRP A O 1
ATOM 1754 N N . ALA A 1 224 ? 0.168 -7.642 6.857 1.00 89.50 224 ALA A N 1
ATOM 1755 C CA . ALA A 1 224 ? 1.018 -8.104 7.956 1.00 89.50 224 ALA A CA 1
ATOM 1756 C C . ALA A 1 224 ? 1.052 -7.080 9.107 1.00 89.50 224 ALA A C 1
ATOM 1758 O O . ALA A 1 224 ? 0.902 -7.437 10.279 1.00 89.50 224 ALA A O 1
ATOM 1759 N N . GLY A 1 225 ? 1.163 -5.791 8.767 1.00 91.38 225 GLY A N 1
ATOM 1760 C CA . GLY A 1 225 ? 1.101 -4.691 9.727 1.00 91.38 225 GLY A CA 1
ATOM 1761 C C . GLY A 1 225 ? -0.272 -4.565 10.391 1.00 91.38 225 GLY A C 1
ATOM 1762 O O . GLY A 1 225 ? -0.343 -4.393 11.609 1.00 91.38 225 GLY A O 1
ATOM 1763 N N . LEU A 1 226 ? -1.357 -4.735 9.623 1.00 93.56 226 LEU A N 1
ATOM 1764 C CA . LEU A 1 226 ? -2.720 -4.790 10.173 1.00 93.56 226 LEU A CA 1
ATOM 1765 C C . LEU A 1 226 ? -2.856 -5.934 11.182 1.00 93.56 226 LEU A C 1
ATOM 1767 O O . LEU A 1 226 ? -3.304 -5.721 12.304 1.00 93.56 226 LEU A O 1
ATOM 1771 N N . THR A 1 227 ? -2.400 -7.131 10.815 1.00 93.81 227 THR A N 1
ATOM 1772 C CA . THR A 1 227 ? -2.437 -8.322 11.674 1.00 93.81 227 THR A CA 1
ATOM 1773 C C . THR A 1 227 ? -1.679 -8.091 12.981 1.00 93.81 227 THR A C 1
ATOM 1775 O O . THR A 1 227 ? -2.158 -8.469 14.051 1.00 93.81 227 THR A O 1
ATOM 1778 N N . ALA A 1 228 ? -0.508 -7.449 12.923 1.00 93.25 228 ALA A N 1
ATOM 1779 C CA . ALA A 1 228 ? 0.253 -7.090 14.116 1.00 93.25 228 ALA A CA 1
ATOM 1780 C C . ALA A 1 228 ? -0.536 -6.140 15.033 1.00 93.25 228 ALA A C 1
ATOM 1782 O O . ALA A 1 228 ? -0.576 -6.366 16.242 1.00 93.25 228 ALA A O 1
ATOM 1783 N N . ALA A 1 229 ? -1.215 -5.135 14.471 1.00 95.38 229 ALA A N 1
ATOM 1784 C CA . ALA A 1 229 ? -2.070 -4.229 15.236 1.00 95.38 229 ALA A CA 1
ATOM 1785 C C . ALA A 1 229 ? -3.260 -4.955 15.887 1.00 95.38 229 ALA A C 1
ATOM 1787 O O . ALA A 1 229 ? -3.524 -4.758 17.072 1.00 95.38 229 ALA A O 1
ATOM 1788 N N . LEU A 1 230 ? -3.924 -5.868 15.167 1.00 95.00 230 LEU A N 1
ATOM 1789 C CA . LEU A 1 230 ? -5.016 -6.672 15.732 1.00 95.00 230 LEU A CA 1
ATOM 1790 C C . LEU A 1 230 ? -4.535 -7.573 16.881 1.00 95.00 230 LEU A C 1
ATOM 1792 O O . LEU A 1 230 ? -5.216 -7.722 17.892 1.00 95.00 230 LEU A O 1
ATOM 1796 N N . LYS A 1 231 ? -3.331 -8.148 16.770 1.00 94.75 231 LYS A N 1
ATOM 1797 C CA . LYS A 1 231 ? -2.715 -8.935 17.851 1.00 94.75 231 LYS A CA 1
ATOM 1798 C C . LYS A 1 231 ? -2.350 -8.090 19.071 1.00 94.75 231 LYS A C 1
ATOM 1800 O O . LYS A 1 231 ? -2.334 -8.617 20.181 1.00 94.75 231 LYS A O 1
ATOM 1805 N N . VAL A 1 232 ? -2.014 -6.812 18.892 1.00 96.00 232 VAL A N 1
ATOM 1806 C CA . VAL A 1 232 ? -1.860 -5.875 20.016 1.00 96.00 232 VAL A CA 1
ATOM 1807 C C . VAL A 1 232 ? -3.209 -5.685 20.703 1.00 96.00 232 VAL A C 1
ATOM 1809 O O . VAL A 1 232 ? -3.291 -5.931 21.899 1.00 96.00 232 VAL A O 1
ATOM 1812 N N . GLU A 1 233 ? -4.272 -5.388 19.952 1.00 96.00 233 GLU A N 1
ATOM 1813 C CA . GLU A 1 233 ? -5.616 -5.210 20.525 1.00 96.00 233 GLU A CA 1
ATOM 1814 C C . GLU A 1 233 ? -6.077 -6.442 21.314 1.00 96.00 233 GLU A C 1
ATOM 1816 O O . GLU A 1 233 ? -6.533 -6.330 22.448 1.00 96.00 233 GLU A O 1
ATOM 1821 N N . LEU A 1 234 ? -5.896 -7.641 20.754 1.00 94.38 234 LEU A N 1
ATOM 1822 C CA . LEU A 1 234 ? -6.252 -8.888 21.434 1.00 94.38 234 LEU A CA 1
ATOM 1823 C C . LEU A 1 234 ? -5.493 -9.098 22.749 1.00 94.38 234 LEU A C 1
ATOM 1825 O O . LEU A 1 234 ? -6.031 -9.735 23.652 1.00 94.38 234 LEU A O 1
ATOM 1829 N N . ARG A 1 235 ? -4.254 -8.605 22.860 1.00 94.06 235 ARG A N 1
ATOM 1830 C CA . ARG A 1 235 ? -3.489 -8.667 24.112 1.00 94.06 235 ARG A CA 1
ATOM 1831 C C . ARG A 1 235 ? -4.048 -7.688 25.133 1.00 94.06 235 ARG A C 1
ATOM 1833 O O . ARG A 1 235 ? -4.364 -8.122 26.233 1.00 94.06 235 ARG A O 1
ATOM 1840 N N . GLU A 1 236 ? -4.265 -6.434 24.746 1.00 92.25 236 GLU A N 1
ATOM 1841 C CA . GLU A 1 236 ? -4.829 -5.411 25.638 1.00 92.25 236 GLU A CA 1
ATOM 1842 C C . GLU A 1 236 ? -6.194 -5.842 26.202 1.00 92.25 236 GLU A C 1
ATOM 1844 O O . GLU A 1 236 ? -6.430 -5.769 27.404 1.00 92.25 236 GLU A O 1
ATOM 1849 N N . ARG A 1 237 ? -7.062 -6.428 25.366 1.00 87.12 237 ARG A N 1
ATOM 1850 C CA . ARG A 1 237 ? -8.381 -6.926 25.798 1.00 87.12 237 ARG A CA 1
ATOM 1851 C C . ARG A 1 237 ? -8.344 -8.169 26.676 1.00 87.12 237 ARG A C 1
ATOM 1853 O O . ARG A 1 237 ? -9.336 -8.460 27.341 1.00 87.12 237 ARG A O 1
ATOM 1860 N N . ARG A 1 238 ? -7.256 -8.940 26.650 1.00 83.19 238 ARG A N 1
ATOM 1861 C CA . ARG A 1 238 ? -7.058 -10.057 27.584 1.00 83.19 238 ARG A CA 1
ATOM 1862 C C . ARG A 1 238 ? -6.601 -9.532 28.938 1.00 83.19 238 ARG A C 1
ATOM 1864 O O . ARG A 1 238 ? -7.184 -9.933 29.933 1.00 83.19 238 ARG A O 1
ATOM 1871 N N . THR A 1 239 ? -5.671 -8.579 28.950 1.00 69.81 239 THR A N 1
ATOM 1872 C CA . THR A 1 239 ? -5.193 -7.924 30.175 1.00 69.81 239 THR A CA 1
ATOM 1873 C C . THR A 1 239 ? -6.306 -7.166 30.905 1.00 69.81 239 THR A C 1
ATOM 1875 O O . THR A 1 239 ? -6.350 -7.184 32.123 1.00 69.81 239 THR A O 1
ATOM 1878 N N . GLU A 1 240 ? -7.248 -6.538 30.191 1.00 63.03 240 GLU A N 1
ATOM 1879 C CA . GLU A 1 240 ? -8.413 -5.867 30.804 1.00 63.03 240 GLU A CA 1
ATOM 1880 C C . GLU A 1 240 ? -9.431 -6.829 31.456 1.00 63.03 240 GLU A C 1
ATOM 1882 O O . GLU A 1 240 ? -10.321 -6.379 32.177 1.00 63.03 240 GLU A O 1
ATOM 1887 N N . ARG A 1 241 ? -9.367 -8.134 31.154 1.00 58.84 241 ARG A N 1
ATOM 1888 C CA . ARG A 1 241 ? -10.300 -9.154 31.669 1.00 58.84 241 ARG A CA 1
ATOM 1889 C C . ARG A 1 241 ? -9.745 -9.944 32.860 1.00 58.84 241 ARG A C 1
ATOM 1891 O O . ARG A 1 241 ? -10.494 -10.749 33.414 1.00 58.84 241 ARG A O 1
ATOM 1898 N N . GLU A 1 242 ? -8.475 -9.744 33.206 1.00 51.03 242 GLU A N 1
ATOM 1899 C CA . GLU A 1 242 ? -7.793 -10.315 34.380 1.00 51.03 242 GLU A CA 1
ATOM 1900 C C . GLU A 1 242 ? -7.861 -9.355 35.575 1.00 51.03 242 GLU A C 1
ATOM 1902 O O . GLU A 1 242 ? -8.059 -9.859 36.705 1.00 51.03 242 GLU A O 1
#

Secondary structure (DSSP, 8-state):
-----------HHHHHHHHHHHHHHHHHHHHH-TT--GGGTS-TT-HHHHHHHTGGGGHHHHHHHTTSHHHHHHHHHHHH-GGGTSSHHHHHHHHHHHHHHHHHTT----S----STTSTTHHHHHHHHHHHTTS-HHHHHHHHHHHHHHHHHHHHHHHHHHHHHHHHTS---HHHHS-TT-------HHHHHHHHHHHHHHH-HHHHHHHHHHHHTS-GGGHHHHHHHHHHHHHHHHHTT-

Organism: NCBI:txid1185650